Protein AF-A0A1H8WSE6-F1 (afdb_monomer)

Radius of gyration: 19.44 Å; Cα contacts (8 Å, |Δi|>4): 321; chains: 1; bounding box: 45×46×55 Å

Mean predicted aligned error: 6.42 Å

Secondary structure (DSSP, 8-state):
----HHHHHHHHHHHHHHHHHHHHHHHHHTT-HHHHHHHTT-SHHHHHHHHHSS-HHHHHHHHHHHHHHHHHHHHHHHHHTTTSS-HHHHHHHHSSS-HHHHHHHHHHHHHHHHHHHHHHHHHH--TT--HHHHHHHHHHHHHHHHHHH--PPPP-----HHHHHTSTTHHHHHHHHHHHHHHHHHHHHH-S-HHHHHHHHT--HHHHHHHHHHHHHT--HHHHHHHHTTGGGHHHHHHHHHHHHHHHHHHHHHTT--HHHHHHHHHHHHHHHHHIIIIIHHHHHHHHHHHHHHT--

Nearest PDB structures (foldseek):
  5jdm-assembly1_A  TM=2.574E-01  e=3.173E+00  Methanocaldococcus jannaschii DSM 2661
  6oop-assembly1_A  TM=1.509E-01  e=3.613E+00  Escherichia coli

Foldseek 3Di:
DDDPPPLVVVLVVLLVVLLVLCLVQVQLQLQFLQLVLLVLQAQSLLLSLLLQAPALVLLLLLQLVLSLVSLVLLLCCLVQVCVVPVCVVVCVVVVDDPLVVQLVSQLVRSLVVSVVVSVVCVVPVDPDPDLVVSLVVLVVVLVVCLVPQPDDGDHGDNDDSCCQQVDDCNVVLSVVSSVLSVVLNCVVVVDNDSSVSSVSSRRSSSSSSVSSSCCSPVVDSVSSSSSSSNNSVNSNLSSVLSVVLSVVSVVCVVVVVDSVVSVVSSVVSSVVSSCCSSPVVVVVSVVSNVVVVVPDD

Structure (mmCIF, N/CA/C/O backbone):
data_AF-A0A1H8WSE6-F1
#
_entry.id   AF-A0A1H8WSE6-F1
#
loop_
_atom_site.group_PDB
_atom_site.id
_atom_site.type_symbol
_atom_site.label_atom_id
_atom_site.label_alt_id
_atom_site.label_comp_id
_atom_site.label_asym_id
_atom_site.label_entity_id
_atom_site.label_seq_id
_atom_site.pdbx_PDB_ins_code
_atom_site.Cartn_x
_atom_site.Cartn_y
_atom_site.Cartn_z
_atom_site.occupancy
_atom_site.B_iso_or_equiv
_atom_site.auth_seq_id
_atom_site.auth_comp_id
_atom_site.auth_asym_id
_atom_site.auth_atom_id
_atom_site.pdbx_PDB_model_num
ATOM 1 N N . MET A 1 1 ? 21.364 19.535 -23.425 1.00 42.91 1 MET A N 1
ATOM 2 C CA . MET A 1 1 ? 20.143 20.173 -22.881 1.00 42.91 1 MET A CA 1
ATOM 3 C C . MET A 1 1 ? 19.113 20.234 -23.998 1.00 42.91 1 MET A C 1
ATOM 5 O O . MET A 1 1 ? 19.326 20.980 -24.940 1.00 42.91 1 MET A O 1
ATOM 9 N N . GLY A 1 2 ? 18.076 19.394 -23.955 1.00 47.03 2 GLY A N 1
ATOM 10 C CA . GLY A 1 2 ? 17.085 19.306 -25.036 1.00 47.03 2 GLY A CA 1
ATOM 11 C C . GLY A 1 2 ? 16.287 18.000 -25.032 1.00 47.03 2 GLY A C 1
ATOM 12 O O . GLY A 1 2 ? 16.300 17.285 -26.021 1.00 47.03 2 GLY A O 1
ATOM 13 N N . ALA A 1 3 ? 15.632 17.680 -23.914 1.00 47.72 3 ALA A N 1
ATOM 14 C CA . ALA A 1 3 ? 14.662 16.584 -23.785 1.00 47.72 3 ALA A CA 1
ATOM 15 C C . ALA A 1 3 ? 13.572 17.025 -22.789 1.00 47.72 3 ALA A C 1
ATOM 17 O O . ALA A 1 3 ? 13.537 16.593 -21.648 1.00 47.72 3 ALA A O 1
ATOM 18 N N . LEU A 1 4 ? 12.778 18.036 -23.159 1.00 53.06 4 LEU A N 1
ATOM 19 C CA . LEU A 1 4 ? 11.897 18.762 -22.224 1.00 53.06 4 LEU A CA 1
ATOM 20 C C . LEU A 1 4 ? 10.379 18.623 -22.481 1.00 53.06 4 LEU A C 1
ATOM 22 O O . LEU A 1 4 ? 9.646 18.626 -21.496 1.00 53.06 4 LEU A O 1
ATOM 26 N N . PRO A 1 5 ? 9.855 18.449 -23.716 1.00 61.38 5 PRO A N 1
ATOM 27 C CA . PRO A 1 5 ? 8.401 18.351 -23.907 1.00 61.38 5 PRO A CA 1
ATOM 28 C C . PRO A 1 5 ? 7.841 16.950 -23.628 1.00 61.38 5 PRO A C 1
ATOM 30 O O . PRO A 1 5 ? 6.796 16.811 -22.997 1.00 61.38 5 PRO A O 1
ATOM 33 N N . HIS A 1 6 ? 8.534 15.907 -24.097 1.00 61.34 6 HIS A N 1
ATOM 34 C CA . HIS A 1 6 ? 8.026 14.535 -24.055 1.00 61.34 6 HIS A CA 1
ATOM 35 C C . HIS A 1 6 ? 8.062 13.953 -22.634 1.00 61.34 6 HIS A C 1
ATOM 37 O O . HIS A 1 6 ? 7.079 13.376 -22.176 1.00 61.34 6 HIS A O 1
ATOM 43 N N . ASP A 1 7 ? 9.153 14.166 -21.898 1.00 74.94 7 ASP A N 1
ATOM 44 C CA . ASP A 1 7 ? 9.307 13.627 -20.541 1.00 74.94 7 ASP A CA 1
ATOM 45 C C . ASP A 1 7 ? 8.341 14.280 -19.548 1.00 74.94 7 ASP A C 1
ATOM 47 O O . ASP A 1 7 ? 7.754 13.600 -18.707 1.00 74.94 7 ASP A O 1
ATOM 51 N N . LEU A 1 8 ? 8.111 15.589 -19.692 1.00 82.12 8 LEU A N 1
ATOM 52 C CA . LEU A 1 8 ? 7.123 16.309 -18.894 1.00 82.12 8 LEU A CA 1
ATOM 53 C C . LEU A 1 8 ? 5.701 15.831 -19.204 1.00 82.12 8 LEU A C 1
ATOM 55 O O . LEU A 1 8 ? 4.913 15.603 -18.287 1.00 82.12 8 LEU A O 1
ATOM 59 N N . PHE A 1 9 ? 5.373 15.645 -20.485 1.00 84.06 9 PHE A N 1
ATOM 60 C CA . PHE A 1 9 ? 4.078 15.103 -20.888 1.00 84.06 9 PHE A CA 1
ATOM 61 C C . PHE A 1 9 ? 3.832 13.722 -20.264 1.00 84.06 9 PHE A C 1
ATOM 63 O O . PHE A 1 9 ? 2.766 13.481 -19.695 1.00 84.06 9 PHE A O 1
ATOM 70 N N . MET A 1 10 ? 4.832 12.837 -20.287 1.00 83.44 10 MET A N 1
ATOM 71 C CA . MET A 1 10 ? 4.700 11.501 -19.704 1.00 83.44 10 MET A CA 1
ATOM 72 C C . MET A 1 10 ? 4.524 11.520 -18.186 1.00 83.44 10 MET A C 1
ATOM 74 O O . MET A 1 10 ? 3.735 10.729 -17.661 1.00 83.44 10 MET A O 1
ATOM 78 N N . ASP A 1 11 ? 5.206 12.418 -17.480 1.00 87.25 11 ASP A N 1
ATOM 79 C CA . ASP A 1 11 ? 5.010 12.592 -16.040 1.00 87.25 11 ASP A CA 1
ATOM 80 C C . ASP A 1 11 ? 3.593 13.055 -15.719 1.00 87.25 11 ASP A C 1
ATOM 82 O O . ASP A 1 11 ? 2.962 12.514 -14.812 1.00 87.25 11 ASP A O 1
ATOM 86 N N . VAL A 1 12 ? 3.058 14.003 -16.494 1.00 90.19 12 VAL A N 1
ATOM 87 C CA . VAL A 1 12 ? 1.679 14.481 -16.330 1.00 90.19 12 VAL A CA 1
ATOM 88 C C . VAL A 1 12 ? 0.684 13.341 -16.547 1.00 90.19 12 VAL A C 1
ATOM 90 O O . VAL A 1 12 ? -0.225 13.167 -15.737 1.00 90.19 12 VAL A O 1
ATOM 93 N N . VAL A 1 13 ? 0.871 12.510 -17.577 1.00 89.19 13 VAL A N 1
ATOM 94 C CA . VAL A 1 13 ? 0.004 11.343 -17.817 1.00 89.19 13 VAL A CA 1
ATOM 95 C C . VAL A 1 13 ? 0.059 10.361 -16.643 1.00 89.19 13 VAL A C 1
ATOM 97 O O . VAL A 1 13 ? -0.989 9.935 -16.157 1.00 89.19 13 VAL A O 1
ATOM 100 N N . LYS A 1 14 ? 1.254 10.027 -16.138 1.00 89.12 14 LYS A N 1
ATOM 101 C CA . LYS A 1 14 ? 1.425 9.126 -14.980 1.00 89.12 14 LYS A CA 1
ATOM 102 C C . LYS A 1 14 ? 0.808 9.710 -13.707 1.00 89.12 14 LYS A C 1
ATOM 104 O O . LYS A 1 14 ? 0.177 8.977 -12.945 1.00 89.12 14 LYS A O 1
ATOM 109 N N . LEU A 1 15 ? 0.948 11.020 -13.503 1.00 92.12 15 LEU A N 1
ATOM 110 C CA . LEU A 1 15 ? 0.369 11.752 -12.379 1.00 92.12 15 LEU A CA 1
ATOM 111 C C . LEU A 1 15 ? -1.161 11.695 -12.409 1.00 92.12 15 LEU A C 1
ATOM 113 O O . LEU A 1 15 ? -1.785 11.337 -11.407 1.00 92.12 15 LEU A O 1
ATOM 117 N N . LEU A 1 16 ? -1.763 12.001 -13.562 1.00 92.50 16 LEU A N 1
ATOM 118 C CA . LEU A 1 16 ? -3.212 11.948 -13.763 1.00 92.50 16 LEU A CA 1
ATOM 119 C C . LEU A 1 16 ? -3.741 10.526 -13.584 1.00 92.50 16 LEU A C 1
ATOM 121 O O . LEU A 1 16 ? -4.704 10.320 -12.849 1.00 92.50 16 LEU A O 1
ATOM 125 N N . LEU A 1 17 ? -3.076 9.544 -14.193 1.00 91.31 17 LEU A N 1
ATOM 126 C CA . LEU A 1 17 ? -3.454 8.138 -14.114 1.00 91.31 17 LEU A CA 1
ATOM 127 C C . LEU A 1 17 ? -3.405 7.617 -12.669 1.00 91.31 17 LEU A C 1
ATOM 129 O O . LEU A 1 17 ? -4.384 7.050 -12.182 1.00 91.31 17 LEU A O 1
ATOM 133 N N . GLY A 1 18 ? -2.289 7.833 -11.966 1.00 88.81 18 GLY A N 1
ATOM 134 C CA . GLY A 1 18 ? -2.127 7.399 -10.579 1.00 88.81 18 GLY A CA 1
ATOM 135 C C . GLY A 1 18 ? -3.124 8.077 -9.639 1.00 88.81 18 GLY A C 1
ATOM 136 O O . GLY A 1 18 ? -3.715 7.416 -8.784 1.00 88.81 18 GLY A O 1
ATOM 137 N N . THR A 1 19 ? -3.366 9.379 -9.826 1.00 92.50 19 THR A N 1
ATOM 138 C CA . THR A 1 19 ? -4.318 10.147 -9.005 1.00 92.50 19 THR A CA 1
ATOM 139 C C . THR A 1 19 ? -5.757 9.708 -9.258 1.00 92.50 19 THR A C 1
ATOM 141 O O . THR A 1 19 ? -6.507 9.498 -8.306 1.00 92.50 19 THR A O 1
ATOM 144 N N . ALA A 1 20 ? -6.143 9.499 -10.520 1.00 90.94 20 ALA A N 1
ATOM 145 C CA . ALA A 1 20 ? -7.465 8.988 -10.870 1.00 90.94 20 ALA A CA 1
ATOM 146 C C . ALA A 1 20 ? -7.701 7.603 -10.254 1.00 90.94 20 ALA A C 1
ATOM 148 O O . ALA A 1 20 ? -8.736 7.370 -9.628 1.00 90.94 20 ALA A O 1
ATOM 149 N N . ALA A 1 21 ? -6.718 6.705 -10.356 1.00 88.75 21 ALA A N 1
ATOM 150 C CA . ALA A 1 21 ? -6.809 5.377 -9.767 1.00 88.75 21 ALA A CA 1
ATOM 151 C C . ALA A 1 21 ? -6.908 5.435 -8.229 1.00 88.75 21 ALA A C 1
ATOM 153 O O . ALA A 1 21 ? -7.749 4.748 -7.651 1.00 88.75 21 ALA A O 1
ATOM 154 N N . PHE A 1 22 ? -6.143 6.308 -7.562 1.00 90.06 22 PHE A N 1
ATOM 155 C CA . PHE A 1 22 ? -6.251 6.547 -6.117 1.00 90.06 22 PHE A CA 1
ATOM 156 C C . PHE A 1 22 ? -7.650 7.014 -5.696 1.00 90.06 22 PHE A C 1
ATOM 158 O O . PHE A 1 22 ? -8.242 6.448 -4.774 1.00 90.06 22 PHE A O 1
ATOM 165 N N . VAL A 1 23 ? -8.197 8.013 -6.389 1.00 90.50 23 VAL A N 1
ATOM 166 C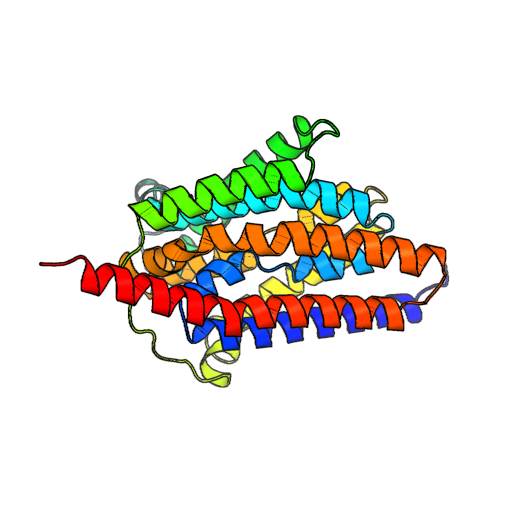 CA . VAL A 1 23 ? -9.517 8.589 -6.092 1.00 90.50 23 VAL A CA 1
ATOM 167 C C . VAL A 1 23 ? -10.632 7.561 -6.310 1.00 90.50 23 VAL A C 1
ATOM 169 O O . VAL A 1 23 ? -11.516 7.408 -5.464 1.00 90.50 23 VAL A O 1
ATOM 172 N N . LEU A 1 24 ? -10.583 6.812 -7.414 1.00 88.31 24 LEU A N 1
ATOM 173 C CA . LEU A 1 24 ? -11.586 5.795 -7.735 1.00 88.31 24 LEU A CA 1
ATOM 174 C C . LEU A 1 24 ? -11.539 4.622 -6.754 1.00 88.31 24 LEU A C 1
ATOM 176 O O . LEU A 1 24 ? -12.555 4.284 -6.147 1.00 88.31 24 LEU A O 1
ATOM 180 N N . ILE A 1 25 ? -10.362 4.025 -6.555 1.00 86.00 25 ILE A N 1
ATOM 181 C CA . ILE A 1 25 ? -10.187 2.872 -5.662 1.00 86.00 25 ILE A CA 1
ATOM 182 C C . ILE A 1 25 ? -10.500 3.263 -4.218 1.00 86.00 25 ILE A C 1
ATOM 184 O O . ILE A 1 25 ? -11.188 2.518 -3.519 1.00 86.00 25 ILE A O 1
ATOM 188 N N . GLY A 1 26 ? -10.060 4.445 -3.781 1.00 84.31 26 GLY A N 1
ATOM 189 C CA . GLY A 1 26 ? -10.393 4.971 -2.462 1.00 84.31 26 GLY A CA 1
ATOM 190 C C . GLY A 1 26 ? -11.903 5.118 -2.275 1.00 84.31 26 GLY A C 1
ATOM 191 O O . GLY A 1 26 ? -12.430 4.677 -1.254 1.00 84.31 26 GLY A O 1
ATOM 192 N N . TRP A 1 27 ? -12.616 5.652 -3.271 1.00 86.25 27 TRP A N 1
ATOM 193 C CA . TRP A 1 27 ? -14.072 5.795 -3.211 1.00 86.25 27 TRP A CA 1
ATOM 194 C C . TRP A 1 27 ? -14.808 4.465 -3.127 1.00 86.25 27 TRP A C 1
ATOM 196 O O . TRP A 1 27 ? -15.667 4.288 -2.260 1.00 86.25 27 TRP A O 1
ATOM 206 N N . PHE A 1 28 ? -14.450 3.504 -3.979 1.00 81.81 28 PHE A N 1
ATOM 207 C CA . PHE A 1 28 ? -15.028 2.165 -3.896 1.00 81.81 28 PHE A CA 1
ATOM 208 C C . PHE A 1 28 ? -14.713 1.504 -2.549 1.00 81.81 28 PHE A C 1
ATOM 210 O O . PHE A 1 28 ? -15.575 0.847 -1.965 1.00 81.81 28 PHE A O 1
ATOM 217 N N . GLY A 1 29 ? -13.505 1.720 -2.025 1.00 80.69 29 GLY A N 1
ATOM 218 C CA . GLY A 1 29 ? -13.051 1.189 -0.746 1.00 80.69 29 GLY A CA 1
ATOM 219 C C . GLY A 1 29 ? -13.740 1.773 0.478 1.00 80.69 29 GLY A C 1
ATOM 220 O O . GLY A 1 29 ? -13.906 1.077 1.475 1.00 80.69 29 GLY A O 1
ATOM 221 N N . ALA A 1 30 ? -14.190 3.025 0.417 1.00 79.50 30 ALA A N 1
ATOM 222 C CA . ALA A 1 30 ? -14.855 3.685 1.539 1.00 79.50 30 ALA A CA 1
ATOM 223 C C . ALA A 1 30 ? -16.221 3.073 1.896 1.00 79.50 30 ALA A C 1
ATOM 225 O O . ALA A 1 30 ? -16.747 3.339 2.975 1.00 79.50 30 ALA A O 1
ATOM 226 N N . ARG A 1 31 ? -16.787 2.243 1.013 1.00 80.69 31 ARG A N 1
ATOM 227 C CA . ARG A 1 31 ? -18.072 1.563 1.223 1.00 80.69 31 ARG A CA 1
ATOM 228 C C . ARG A 1 31 ? -17.976 0.354 2.155 1.00 80.69 31 ARG A C 1
ATOM 230 O O . ARG A 1 31 ? -18.987 -0.047 2.721 1.00 80.69 31 ARG A O 1
ATOM 237 N N . ASP A 1 32 ? -16.783 -0.217 2.327 1.00 82.69 32 ASP A N 1
ATOM 238 C CA . ASP A 1 32 ? -16.546 -1.364 3.206 1.00 82.69 32 ASP A CA 1
ATOM 239 C C . ASP A 1 32 ? -15.172 -1.238 3.883 1.00 82.69 32 ASP A C 1
ATOM 241 O O . ASP A 1 32 ? -14.123 -1.249 3.239 1.00 82.69 32 ASP A O 1
ATOM 245 N N . ARG A 1 33 ? -15.159 -1.162 5.218 1.00 83.50 33 ARG A N 1
ATOM 246 C CA . ARG A 1 33 ? -13.919 -1.015 5.998 1.00 83.50 33 ARG A CA 1
ATOM 247 C C . ARG A 1 33 ? -12.966 -2.194 5.809 1.00 83.50 33 ARG A C 1
ATOM 249 O O . ARG A 1 33 ? -11.756 -2.003 5.826 1.00 83.50 33 ARG A O 1
ATOM 256 N N . ARG A 1 34 ? -13.471 -3.400 5.557 1.00 85.94 34 ARG A N 1
ATOM 257 C CA . ARG A 1 34 ? -12.622 -4.565 5.270 1.00 85.94 34 ARG A CA 1
ATOM 258 C C . ARG A 1 34 ? -11.962 -4.454 3.907 1.00 85.94 34 ARG A C 1
ATOM 260 O O . ARG A 1 34 ? -10.834 -4.908 3.739 1.00 85.94 34 ARG A O 1
ATOM 267 N N . ILE A 1 35 ? -12.608 -3.803 2.949 1.00 88.50 35 ILE A N 1
ATOM 268 C CA . ILE A 1 35 ? -11.946 -3.441 1.700 1.00 88.50 35 ILE A CA 1
ATOM 269 C C . ILE A 1 35 ? -10.865 -2.392 1.978 1.00 88.50 35 ILE A C 1
ATOM 271 O O . ILE A 1 35 ? -9.718 -2.575 1.573 1.00 88.50 35 ILE A O 1
ATOM 275 N N . GLY A 1 36 ? -11.194 -1.356 2.756 1.00 85.50 36 GLY A N 1
ATOM 276 C CA . GLY A 1 36 ? -10.241 -0.332 3.190 1.00 85.50 36 GLY A CA 1
ATOM 277 C C . GLY A 1 36 ? -8.954 -0.904 3.799 1.00 85.50 36 GLY A C 1
ATOM 278 O O . GLY A 1 36 ? -7.872 -0.424 3.474 1.00 85.50 36 GLY A O 1
ATOM 279 N N . GLY A 1 37 ? -9.051 -1.967 4.606 1.00 87.62 37 GLY A N 1
ATOM 280 C CA . GLY A 1 37 ? -7.895 -2.642 5.204 1.00 87.62 37 GLY A CA 1
ATOM 281 C C . GLY A 1 37 ? -6.909 -3.183 4.167 1.00 87.62 37 GLY A C 1
ATOM 282 O O . GLY A 1 37 ? -5.712 -2.928 4.263 1.00 87.62 37 GLY A O 1
ATOM 283 N N . VAL A 1 38 ? -7.406 -3.860 3.128 1.00 91.25 38 VAL A N 1
ATOM 284 C CA . VAL A 1 38 ? -6.574 -4.358 2.016 1.00 91.25 38 VAL A CA 1
ATOM 285 C C . VAL A 1 38 ? -5.991 -3.197 1.211 1.00 91.25 38 VAL A C 1
ATOM 287 O O . VAL A 1 38 ? -4.812 -3.213 0.848 1.00 91.25 38 VAL A O 1
ATOM 290 N N . LEU A 1 39 ? -6.799 -2.156 0.986 1.00 90.12 39 LEU A N 1
ATOM 291 C CA . LEU A 1 39 ? -6.417 -1.006 0.170 1.00 90.12 39 LEU A CA 1
ATOM 292 C C . LEU A 1 39 ? -5.277 -0.167 0.753 1.00 90.12 39 LEU A C 1
ATOM 294 O O . LEU A 1 39 ? -4.578 0.499 -0.007 1.00 90.12 39 LEU A O 1
ATOM 298 N N . LEU A 1 40 ? -5.029 -0.239 2.064 1.00 87.06 40 LEU A N 1
ATOM 299 C CA . LEU A 1 40 ? -3.892 0.434 2.706 1.00 87.06 40 LEU A CA 1
ATOM 300 C C . LEU A 1 40 ? -2.529 0.012 2.139 1.00 87.06 40 LEU A C 1
ATOM 302 O O . LEU A 1 40 ? -1.565 0.763 2.251 1.00 87.06 40 LEU A O 1
ATOM 306 N N . THR A 1 41 ? -2.447 -1.169 1.529 1.00 86.44 41 THR A N 1
ATOM 307 C CA . THR A 1 41 ? -1.222 -1.671 0.886 1.00 86.44 41 THR A CA 1
ATOM 308 C C . THR A 1 41 ? -1.361 -1.812 -0.629 1.00 86.44 41 THR A C 1
ATOM 310 O O . THR A 1 41 ? -0.485 -2.388 -1.258 1.00 86.44 41 THR A O 1
ATOM 313 N N . PHE A 1 42 ? -2.444 -1.317 -1.236 1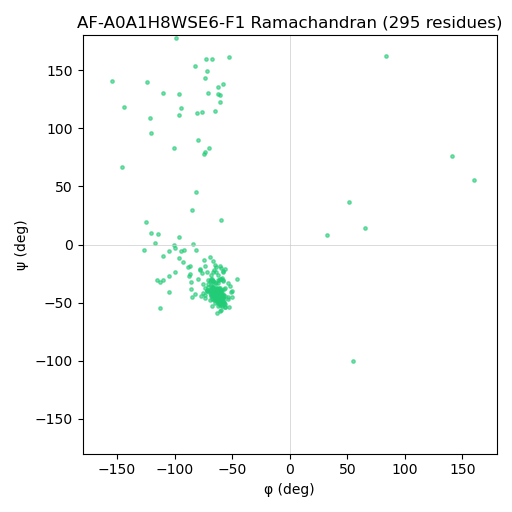.00 87.31 42 PHE A N 1
ATOM 314 C CA . PHE A 1 42 ? -2.718 -1.548 -2.655 1.00 87.31 42 PHE A CA 1
ATOM 315 C C . PHE A 1 42 ? -1.573 -1.035 -3.556 1.00 87.31 42 PHE A C 1
ATOM 317 O O . PHE A 1 42 ? -1.087 0.080 -3.342 1.00 87.31 42 PHE A O 1
ATOM 324 N N . PRO A 1 43 ? -1.166 -1.787 -4.601 1.00 87.25 43 PRO A N 1
ATOM 325 C CA . PRO A 1 43 ? 0.065 -1.523 -5.350 1.00 87.25 43 PRO A CA 1
ATOM 326 C C . PRO A 1 43 ? -0.073 -0.426 -6.425 1.00 87.25 43 PRO A C 1
ATOM 328 O O . PRO A 1 43 ? 0.382 -0.577 -7.561 1.00 87.25 43 PRO A O 1
ATOM 331 N N . LEU A 1 44 ? -0.705 0.703 -6.085 1.00 88.69 44 LEU A N 1
ATOM 332 C CA . LEU A 1 44 ? -0.832 1.858 -6.983 1.00 88.69 44 LEU A CA 1
ATOM 333 C C . LEU A 1 44 ? 0.544 2.445 -7.303 1.00 88.69 44 LEU A C 1
ATOM 335 O O . LEU A 1 44 ? 0.969 2.481 -8.453 1.00 88.69 44 LEU A O 1
ATOM 339 N N . LEU A 1 45 ? 1.275 2.864 -6.273 1.00 90.56 45 LEU A N 1
ATOM 340 C CA . LEU A 1 45 ? 2.575 3.502 -6.458 1.00 90.56 45 LEU A CA 1
ATOM 341 C C . LEU A 1 45 ? 3.625 2.527 -7.008 1.00 90.56 45 LEU A C 1
ATOM 343 O O . LEU A 1 45 ? 4.490 2.952 -7.768 1.00 90.56 45 LEU A O 1
ATOM 347 N N . ASN A 1 46 ? 3.520 1.226 -6.707 1.00 92.50 46 ASN A N 1
ATOM 348 C CA . ASN A 1 46 ? 4.441 0.230 -7.260 1.00 92.50 46 ASN A CA 1
ATOM 349 C C . ASN A 1 46 ? 4.273 0.066 -8.777 1.00 92.50 46 ASN A C 1
ATOM 351 O O . ASN A 1 46 ? 5.268 -0.011 -9.493 1.00 92.50 46 ASN A O 1
ATOM 355 N N . GLY A 1 47 ? 3.032 0.087 -9.280 1.00 90.56 47 GLY A N 1
ATOM 356 C CA . GLY A 1 47 ? 2.771 0.072 -10.721 1.00 90.56 47 GLY A CA 1
ATOM 357 C C . GLY A 1 47 ? 3.382 1.282 -11.434 1.00 90.56 47 GLY A C 1
ATOM 358 O O . GLY A 1 47 ? 4.044 1.118 -12.457 1.00 90.56 47 GLY A O 1
ATOM 359 N N . ILE A 1 48 ? 3.245 2.489 -10.863 1.00 92.50 48 ILE A N 1
ATOM 360 C CA . ILE A 1 48 ? 3.901 3.684 -11.423 1.00 92.50 48 ILE A CA 1
ATOM 361 C C . ILE A 1 48 ? 5.428 3.580 -11.342 1.00 92.50 48 ILE A C 1
ATOM 363 O O . ILE A 1 48 ? 6.097 3.913 -12.315 1.00 92.50 48 ILE A O 1
ATOM 367 N N . ALA A 1 49 ? 5.981 3.091 -10.232 1.00 91.88 49 ALA A N 1
ATOM 368 C CA . ALA A 1 49 ? 7.423 2.903 -10.088 1.00 91.88 49 ALA A CA 1
ATOM 369 C C . ALA A 1 49 ? 7.993 1.944 -11.140 1.00 91.88 49 ALA A C 1
ATOM 371 O O . ALA A 1 49 ? 9.040 2.219 -11.717 1.00 91.88 49 ALA A O 1
ATOM 372 N N . MET A 1 50 ? 7.290 0.857 -11.460 1.00 92.75 50 MET A N 1
ATOM 373 C CA . MET A 1 50 ? 7.711 -0.053 -12.530 1.00 92.75 50 MET A CA 1
ATOM 374 C C . MET A 1 50 ? 7.644 0.598 -13.919 1.00 92.75 50 MET A C 1
ATOM 376 O O . MET A 1 50 ? 8.490 0.296 -14.754 1.00 92.75 50 MET A O 1
ATOM 380 N N . LEU A 1 51 ? 6.713 1.533 -14.158 1.00 90.56 51 LEU A N 1
ATOM 381 C CA . LEU A 1 51 ? 6.638 2.326 -15.401 1.00 90.56 51 LEU A CA 1
ATOM 382 C C . LEU A 1 51 ? 7.714 3.409 -15.521 1.00 90.56 51 LEU A C 1
ATOM 384 O O . LEU A 1 51 ? 7.892 3.981 -16.597 1.00 90.56 51 LEU A O 1
ATOM 388 N N . THR A 1 52 ? 8.348 3.806 -14.421 1.00 87.50 52 THR A N 1
ATOM 389 C CA . THR A 1 52 ? 9.310 4.921 -14.406 1.00 87.50 52 THR A CA 1
ATOM 390 C C . THR A 1 52 ? 10.738 4.457 -14.198 1.00 87.50 52 THR A C 1
ATOM 392 O O . THR A 1 52 ? 11.653 5.102 -14.695 1.00 87.50 52 THR A O 1
ATOM 395 N N . GLY A 1 53 ? 10.939 3.358 -13.478 1.00 83.25 53 GLY A N 1
ATOM 396 C CA . GLY A 1 53 ? 12.257 2.838 -13.167 1.00 83.25 53 GLY A CA 1
ATOM 397 C C . GLY A 1 53 ? 12.853 2.006 -14.287 1.00 83.25 53 GLY A C 1
ATOM 398 O O . GLY A 1 53 ? 12.131 1.395 -15.069 1.00 83.25 53 GLY A O 1
ATOM 399 N N . VAL A 1 54 ? 14.181 1.952 -14.327 1.00 83.81 54 VAL A N 1
ATOM 400 C CA . VAL A 1 54 ? 14.949 1.254 -15.369 1.00 83.81 54 VAL A CA 1
ATOM 401 C C . VAL A 1 54 ? 14.918 -0.268 -15.176 1.00 83.81 54 VAL A C 1
ATOM 403 O O . VAL A 1 54 ? 14.828 -1.002 -16.157 1.00 83.81 54 VAL A O 1
ATOM 406 N N . ASP A 1 55 ? 14.890 -0.739 -13.924 1.00 89.44 55 ASP A N 1
ATOM 407 C CA . ASP A 1 55 ? 14.879 -2.161 -13.560 1.00 89.44 55 ASP A CA 1
ATOM 408 C C . ASP A 1 55 ? 13.622 -2.532 -12.738 1.00 89.44 55 ASP A C 1
ATOM 410 O O . ASP A 1 55 ? 13.591 -2.353 -11.514 1.00 89.44 55 ASP A O 1
ATOM 414 N N . PRO A 1 56 ? 12.562 -3.054 -13.388 1.00 91.44 56 PRO A N 1
ATOM 415 C CA . PRO A 1 56 ? 11.336 -3.473 -12.710 1.00 91.44 56 PRO A CA 1
ATOM 416 C C . PRO A 1 56 ? 11.544 -4.606 -11.700 1.00 91.44 56 PRO A C 1
ATOM 418 O O . PRO A 1 56 ? 10.811 -4.677 -10.711 1.00 91.44 56 PRO A O 1
ATOM 421 N N . LEU A 1 57 ? 12.516 -5.498 -11.930 1.00 91.44 57 LEU A N 1
ATOM 422 C CA . LEU A 1 57 ? 12.779 -6.626 -11.037 1.00 91.44 57 LEU A CA 1
ATOM 423 C C . LEU A 1 57 ? 13.445 -6.152 -9.749 1.00 91.44 57 LEU A C 1
ATOM 425 O O . LEU A 1 57 ? 12.993 -6.535 -8.669 1.00 91.44 57 LEU A O 1
ATOM 429 N N . ALA A 1 58 ? 14.459 -5.288 -9.842 1.00 90.06 58 ALA A N 1
ATOM 430 C CA . ALA A 1 58 ? 15.089 -4.691 -8.662 1.00 90.06 58 ALA A CA 1
ATOM 431 C C . ALA A 1 58 ? 14.056 -3.965 -7.787 1.00 90.06 58 ALA A C 1
ATOM 433 O O . ALA A 1 58 ? 13.988 -4.195 -6.578 1.00 90.06 58 ALA A O 1
ATOM 434 N N . ILE A 1 59 ? 13.167 -3.185 -8.412 1.00 91.12 59 ILE A N 1
ATOM 435 C CA . ILE A 1 59 ? 12.052 -2.516 -7.726 1.00 91.12 59 ILE A CA 1
ATOM 436 C C . ILE A 1 59 ? 11.167 -3.537 -7.006 1.00 91.12 59 ILE A C 1
ATOM 438 O O . ILE A 1 59 ? 10.901 -3.382 -5.815 1.00 91.12 59 ILE A O 1
ATOM 442 N N . ALA A 1 60 ? 10.736 -4.603 -7.688 1.00 92.12 60 ALA A N 1
ATOM 443 C CA . ALA A 1 60 ? 9.883 -5.631 -7.092 1.00 92.12 60 ALA A CA 1
ATOM 444 C C . ALA A 1 60 ? 10.540 -6.311 -5.880 1.00 92.12 60 ALA A C 1
ATOM 446 O O . ALA A 1 60 ? 9.891 -6.496 -4.848 1.00 92.12 60 ALA A O 1
ATOM 447 N N . HIS A 1 61 ? 11.834 -6.631 -5.975 1.00 90.00 61 HIS A N 1
ATOM 448 C CA . HIS A 1 61 ? 12.590 -7.259 -4.891 1.00 90.00 61 HIS A CA 1
ATOM 449 C C . HIS A 1 61 ? 12.670 -6.392 -3.634 1.00 90.00 61 HIS A C 1
ATOM 451 O O . HIS A 1 61 ? 12.635 -6.937 -2.532 1.00 90.00 61 HIS A O 1
ATOM 457 N N . ILE A 1 62 ? 12.716 -5.066 -3.780 1.00 90.56 62 ILE A N 1
ATOM 458 C CA . ILE A 1 62 ? 12.620 -4.133 -2.650 1.00 90.56 62 ILE A CA 1
ATOM 459 C C . ILE A 1 62 ? 11.190 -4.067 -2.106 1.00 90.56 62 ILE A C 1
ATOM 461 O O . ILE A 1 62 ? 10.988 -4.014 -0.893 1.00 90.56 62 ILE A O 1
ATOM 465 N N . VAL A 1 63 ? 10.178 -4.122 -2.976 1.00 92.00 63 VAL A N 1
ATOM 466 C CA . VAL A 1 63 ? 8.768 -4.017 -2.572 1.00 92.00 63 VAL A CA 1
ATOM 467 C C . VAL A 1 63 ? 8.329 -5.176 -1.673 1.00 92.00 63 VAL A C 1
ATOM 469 O O . VAL A 1 63 ? 7.616 -4.943 -0.696 1.00 92.00 63 VAL A O 1
ATOM 472 N N . PHE A 1 64 ? 8.739 -6.416 -1.962 1.00 91.50 64 PHE A N 1
ATOM 473 C CA . PHE A 1 64 ? 8.241 -7.604 -1.253 1.00 91.50 64 PHE A CA 1
ATOM 474 C C 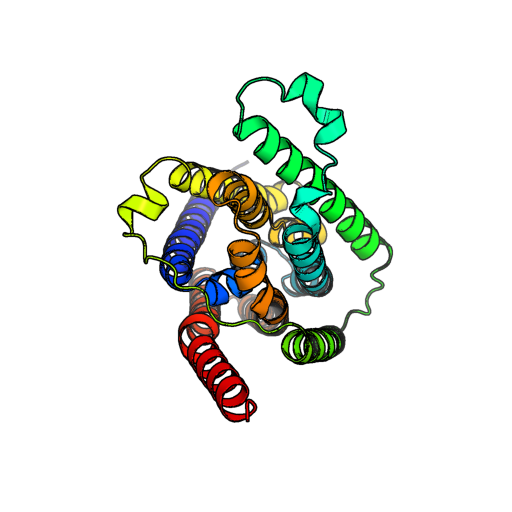. PHE A 1 64 ? 8.434 -7.580 0.277 1.00 91.50 64 PHE A C 1
ATOM 476 O O . PHE A 1 64 ? 7.446 -7.762 0.994 1.00 91.50 64 PHE A O 1
ATOM 483 N N . PRO A 1 65 ? 9.645 -7.367 0.830 1.00 91.56 65 PRO A N 1
ATOM 484 C CA . PRO A 1 65 ? 9.822 -7.306 2.282 1.00 91.56 65 PRO A CA 1
ATOM 485 C C . PRO A 1 65 ? 9.149 -6.068 2.890 1.00 91.56 65 PRO A C 1
ATOM 487 O O . PRO A 1 65 ? 8.588 -6.143 3.987 1.00 91.56 65 PRO A O 1
ATOM 490 N N . ILE A 1 66 ? 9.155 -4.934 2.181 1.00 92.94 66 ILE A N 1
ATOM 491 C CA . ILE A 1 66 ? 8.600 -3.683 2.703 1.00 92.94 66 ILE A CA 1
ATOM 492 C C . ILE A 1 66 ? 7.074 -3.735 2.773 1.00 92.94 66 ILE A C 1
ATOM 494 O O . ILE A 1 66 ? 6.496 -3.205 3.716 1.00 92.94 66 ILE A O 1
ATOM 498 N N . VAL A 1 67 ? 6.385 -4.416 1.854 1.00 91.88 67 VAL A N 1
ATOM 499 C CA . VAL A 1 67 ? 4.923 -4.543 1.956 1.00 91.88 67 VAL A CA 1
ATOM 500 C C . VAL A 1 67 ? 4.499 -5.420 3.142 1.00 91.88 67 VAL A C 1
ATOM 502 O O . VAL A 1 67 ? 3.508 -5.117 3.812 1.00 91.88 67 VAL A O 1
ATOM 505 N N . VAL A 1 68 ? 5.272 -6.460 3.471 1.00 92.12 68 VAL A N 1
ATOM 506 C CA . VAL A 1 68 ? 5.058 -7.247 4.697 1.00 92.12 68 VAL A CA 1
ATOM 507 C C . VAL A 1 68 ? 5.245 -6.347 5.921 1.00 92.12 68 VAL A C 1
ATOM 509 O O . VAL A 1 68 ? 4.373 -6.297 6.793 1.00 92.12 68 VAL A O 1
ATOM 512 N N . TRP A 1 69 ? 6.315 -5.549 5.940 1.00 93.94 69 TRP A N 1
ATOM 513 C CA . TRP A 1 69 ? 6.559 -4.546 6.978 1.00 93.94 69 TRP A CA 1
ATOM 514 C C . TRP A 1 69 ? 5.432 -3.512 7.099 1.00 93.94 69 TRP A C 1
ATOM 516 O O . TRP A 1 69 ? 4.972 -3.250 8.211 1.00 93.94 69 TRP A O 1
ATOM 526 N N . ASN A 1 70 ? 4.911 -2.994 5.981 1.00 93.88 70 ASN A N 1
ATOM 527 C CA . ASN A 1 70 ? 3.772 -2.069 5.951 1.00 93.88 70 ASN A CA 1
ATOM 528 C C . ASN A 1 70 ? 2.580 -2.644 6.710 1.00 93.88 70 ASN A C 1
ATOM 530 O O . ASN A 1 70 ? 1.972 -1.948 7.519 1.00 93.88 70 ASN A O 1
ATOM 534 N N . SER A 1 71 ? 2.266 -3.921 6.487 1.00 92.00 71 SER A N 1
ATOM 535 C CA . SER A 1 71 ? 1.141 -4.578 7.153 1.00 92.00 71 SER A CA 1
ATOM 536 C C . SER A 1 71 ? 1.334 -4.678 8.673 1.00 92.00 71 SER A C 1
ATOM 538 O O . SER A 1 71 ? 0.397 -4.416 9.431 1.00 92.00 71 SER A O 1
ATOM 540 N N . GLY A 1 72 ? 2.564 -4.940 9.128 1.00 92.94 72 GLY A N 1
ATOM 541 C CA . GLY A 1 72 ? 2.929 -4.927 10.546 1.00 92.94 72 GLY A CA 1
ATOM 542 C C . GLY A 1 72 ? 2.833 -3.533 11.167 1.00 92.94 72 GLY A C 1
ATOM 543 O O . GLY A 1 72 ? 2.241 -3.377 12.236 1.00 92.94 72 GLY A O 1
ATOM 544 N N . VAL A 1 73 ? 3.339 -2.505 10.478 1.00 93.75 73 VAL A N 1
ATOM 545 C CA . VAL A 1 73 ? 3.216 -1.105 10.914 1.00 93.75 73 VAL A CA 1
ATOM 546 C C . VAL A 1 73 ? 1.747 -0.703 10.994 1.00 93.75 73 VAL A C 1
ATOM 548 O O . VAL A 1 73 ? 1.324 -0.160 12.010 1.00 93.75 73 VAL A O 1
ATOM 551 N N . PHE A 1 74 ? 0.929 -1.026 9.992 1.00 93.56 74 PHE A N 1
ATOM 552 C CA . PHE A 1 74 ? -0.499 -0.724 10.033 1.00 93.56 74 PHE A CA 1
ATOM 553 C C . PHE A 1 74 ? -1.204 -1.410 11.203 1.00 93.56 74 PHE A C 1
ATOM 555 O O . PHE A 1 74 ? -1.918 -0.733 11.943 1.00 93.56 74 PHE A O 1
ATOM 562 N N . LEU A 1 75 ? -0.956 -2.700 11.446 1.00 92.31 75 LEU A N 1
ATOM 563 C CA . LEU A 1 75 ? -1.491 -3.380 12.629 1.00 92.31 75 LEU A CA 1
ATOM 564 C C . LEU A 1 75 ? -1.050 -2.702 13.926 1.00 92.31 75 LEU A C 1
ATOM 566 O O . LEU A 1 75 ? -1.885 -2.449 14.795 1.00 92.31 75 LEU A O 1
ATOM 570 N N . LEU A 1 76 ? 0.232 -2.355 14.051 1.00 91.62 76 LEU A N 1
ATOM 571 C CA . LEU A 1 76 ? 0.744 -1.637 15.215 1.00 91.62 76 LEU A CA 1
ATOM 572 C C . LEU A 1 76 ? -0.012 -0.319 15.416 1.00 91.62 76 LEU A C 1
ATOM 574 O O . LEU A 1 76 ? -0.490 -0.058 16.519 1.00 91.62 76 LEU A O 1
ATOM 578 N N . THR A 1 77 ? -0.183 0.477 14.358 1.00 90.19 77 THR A N 1
ATOM 579 C CA . THR A 1 77 ? -0.921 1.746 14.439 1.00 90.19 77 THR A CA 1
ATOM 580 C C . THR A 1 77 ? -2.385 1.530 14.817 1.00 90.19 77 THR A C 1
ATOM 582 O O . THR A 1 77 ? -2.874 2.210 15.707 1.00 90.19 77 THR A O 1
ATOM 585 N N . MET A 1 78 ? -3.078 0.537 14.253 1.00 89.94 78 MET A N 1
ATOM 586 C CA . MET A 1 78 ? -4.487 0.260 14.568 1.00 89.94 78 MET A CA 1
ATOM 587 C C . MET A 1 78 ? -4.691 -0.237 16.005 1.00 89.94 78 MET A C 1
ATOM 589 O O . MET A 1 78 ? -5.656 0.156 16.655 1.00 89.94 78 MET A O 1
ATOM 593 N N . TYR A 1 79 ? -3.793 -1.081 16.525 1.00 88.75 79 TYR A N 1
ATOM 594 C CA . TYR A 1 79 ? -3.918 -1.651 17.873 1.00 88.75 79 TYR A CA 1
ATOM 595 C C . TYR A 1 79 ? -3.333 -0.770 18.979 1.00 88.75 79 TYR A C 1
ATOM 597 O O . TYR A 1 79 ? -3.737 -0.904 20.136 1.00 88.75 79 TYR A O 1
ATOM 605 N N . ARG A 1 80 ? -2.360 0.091 18.659 1.00 88.25 80 ARG A N 1
ATOM 606 C CA . ARG A 1 80 ? -1.585 0.870 19.639 1.00 88.25 80 ARG A CA 1
ATOM 607 C C . ARG A 1 80 ? -1.616 2.384 19.389 1.00 88.25 80 ARG A C 1
ATOM 609 O O . ARG A 1 80 ? -0.779 3.083 19.953 1.00 88.25 80 ARG A O 1
ATOM 616 N N . TYR A 1 81 ? -2.583 2.916 18.631 1.00 84.69 81 TYR A N 1
ATOM 617 C CA . TYR A 1 81 ? -2.703 4.368 18.369 1.00 84.69 81 TYR A CA 1
ATOM 618 C C . TYR A 1 81 ? -2.832 5.238 19.636 1.00 84.69 81 TYR A C 1
ATOM 620 O O . TYR A 1 81 ? -2.536 6.434 19.598 1.00 84.69 81 TYR A O 1
ATOM 628 N N . GLU A 1 82 ? -3.306 4.662 20.745 1.00 81.06 82 GLU A N 1
ATOM 629 C CA . GLU A 1 82 ? -3.433 5.336 22.048 1.00 81.06 82 GLU A CA 1
ATOM 630 C C . GLU A 1 82 ? -2.084 5.477 22.766 1.00 81.06 82 GLU A C 1
ATOM 632 O O . GLU A 1 82 ? -1.909 6.363 23.598 1.00 81.06 82 GLU A O 1
ATOM 637 N N . VAL A 1 83 ? -1.125 4.607 22.437 1.00 81.88 83 VAL A N 1
ATOM 638 C CA . VAL A 1 83 ? 0.192 4.531 23.085 1.00 81.88 83 VAL A CA 1
ATOM 639 C C . VAL A 1 83 ? 1.289 5.129 22.198 1.00 81.88 83 VAL A C 1
ATOM 641 O O . VAL A 1 83 ? 2.300 5.601 22.712 1.00 81.88 83 VAL A O 1
ATOM 644 N N . LEU A 1 84 ? 1.103 5.121 20.873 1.00 80.81 84 LEU A N 1
ATOM 645 C CA . LEU A 1 84 ? 2.093 5.548 19.883 1.00 80.81 84 LEU A CA 1
ATOM 646 C C . LEU A 1 84 ? 1.550 6.690 19.004 1.00 80.81 84 LEU A C 1
ATOM 648 O O . LEU A 1 84 ? 0.720 6.431 18.126 1.00 80.81 84 LEU A O 1
ATOM 652 N N . PRO A 1 85 ? 2.049 7.932 19.154 1.00 76.69 85 PRO A N 1
ATOM 653 C CA . PRO A 1 85 ? 3.008 8.400 20.158 1.00 76.69 85 PRO A CA 1
ATOM 654 C C . PRO A 1 85 ? 2.381 8.507 21.557 1.00 76.69 85 PRO A C 1
ATOM 656 O O . PRO A 1 85 ? 1.160 8.626 21.665 1.00 76.69 85 PRO A O 1
ATOM 659 N N . PRO A 1 86 ? 3.186 8.518 22.634 1.00 73.06 86 PRO A N 1
ATOM 660 C CA . PRO A 1 86 ? 2.684 8.698 23.991 1.00 73.06 86 PRO A CA 1
ATOM 661 C C . PRO A 1 86 ? 2.267 10.162 24.197 1.00 73.06 86 PRO A C 1
ATOM 663 O O . PRO A 1 86 ? 2.990 10.965 24.789 1.00 73.06 86 PRO A O 1
ATOM 666 N N . LEU A 1 87 ? 1.076 10.504 23.693 1.00 73.06 87 LEU A N 1
ATOM 667 C CA . LEU A 1 87 ? 0.532 11.866 23.627 1.00 73.06 87 LEU A CA 1
ATOM 668 C C . LEU A 1 87 ? 0.480 12.562 24.993 1.00 73.06 87 LEU A C 1
ATOM 670 O O . LEU A 1 87 ? 0.517 13.784 25.040 1.00 73.06 87 LEU A O 1
ATOM 674 N N . ARG A 1 88 ? 0.492 11.810 26.103 1.00 67.75 88 ARG A N 1
ATOM 675 C CA . ARG A 1 88 ? 0.621 12.344 27.471 1.00 67.75 88 ARG A CA 1
ATOM 676 C C . ARG A 1 88 ? 1.846 13.248 27.670 1.00 67.75 88 ARG A C 1
ATOM 678 O O . ARG A 1 88 ? 1.769 14.200 28.432 1.00 67.75 88 ARG A O 1
ATOM 685 N N . TYR A 1 89 ? 2.952 12.983 26.972 1.00 63.84 89 TYR A N 1
ATOM 686 C CA . TYR A 1 89 ? 4.162 13.817 27.027 1.00 63.84 89 TYR A CA 1
ATOM 687 C C . TYR A 1 89 ? 4.127 14.978 26.031 1.00 63.84 89 TYR A C 1
ATOM 689 O O . TYR A 1 89 ? 4.861 15.947 26.180 1.00 63.84 89 TYR A O 1
ATOM 697 N N . LEU A 1 90 ? 3.258 14.884 25.024 1.00 62.53 90 LEU A N 1
ATOM 698 C CA . LEU A 1 90 ? 2.996 15.941 24.049 1.00 62.53 90 LEU A CA 1
ATOM 699 C C . LEU A 1 90 ? 1.829 16.836 24.483 1.00 62.53 90 LEU A C 1
ATOM 701 O O . LEU A 1 90 ? 1.570 17.846 23.835 1.00 62.53 90 LEU A O 1
ATOM 705 N N . ALA A 1 91 ? 1.165 16.499 25.596 1.00 58.69 91 ALA A N 1
ATOM 706 C CA . ALA A 1 91 ? 0.071 17.258 26.180 1.00 58.69 91 ALA A CA 1
ATOM 707 C C . ALA A 1 91 ? 0.419 18.746 26.344 1.00 58.69 91 ALA A C 1
ATOM 709 O O . ALA A 1 91 ? -0.364 19.543 25.863 1.00 58.69 91 ALA A O 1
ATOM 710 N N . PRO A 1 92 ? 1.597 19.181 26.836 1.00 57.91 92 PRO A N 1
ATOM 711 C CA . PRO A 1 92 ? 1.910 20.614 26.934 1.00 57.91 92 PRO A CA 1
ATOM 712 C C . PRO A 1 92 ? 1.890 21.366 25.590 1.00 57.91 92 PRO A C 1
ATOM 714 O O . PRO A 1 92 ? 1.567 22.547 25.560 1.00 57.91 92 PRO A O 1
ATOM 717 N N . ILE A 1 93 ? 2.195 20.680 24.482 1.00 57.34 93 ILE A N 1
ATOM 718 C CA . ILE A 1 93 ? 2.191 21.221 23.108 1.00 57.34 93 ILE A CA 1
ATOM 719 C C . ILE A 1 93 ? 0.792 21.092 22.473 1.00 57.34 93 ILE A C 1
ATOM 721 O O . ILE A 1 93 ? 0.415 21.867 21.601 1.00 57.34 93 ILE A O 1
ATOM 725 N N . CYS A 1 94 ? 0.012 20.101 22.914 1.00 55.78 94 CYS A N 1
ATOM 726 C CA . CYS A 1 94 ? -1.327 19.771 22.417 1.00 55.78 94 CYS A CA 1
ATOM 727 C C . CYS A 1 94 ? -2.467 20.291 23.320 1.00 55.78 94 CYS A C 1
ATOM 729 O O . CYS A 1 94 ? -3.639 20.067 23.007 1.00 55.78 94 CYS A O 1
ATOM 731 N N . ASN A 1 95 ? -2.141 20.960 24.433 1.00 44.75 95 ASN A N 1
ATOM 732 C CA . ASN A 1 95 ? -3.062 21.469 25.450 1.00 44.75 95 ASN A CA 1
ATOM 733 C C . ASN A 1 95 ? -3.771 22.712 24.909 1.00 44.75 95 ASN A C 1
ATOM 735 O O . ASN A 1 95 ? -3.414 23.846 25.208 1.00 44.75 95 ASN A O 1
ATOM 739 N N . GLY A 1 96 ? -4.763 22.463 24.058 1.00 48.31 96 GLY A N 1
ATOM 740 C CA . GLY A 1 96 ? -5.571 23.486 23.409 1.00 48.31 96 GLY A CA 1
ATOM 741 C C . GLY A 1 96 ? -5.882 23.134 21.956 1.00 48.31 96 GLY A C 1
ATOM 742 O O . GLY A 1 96 ? -5.326 23.713 21.034 1.00 48.31 96 GLY A O 1
ATOM 743 N N . SER A 1 97 ? -6.815 22.208 21.736 1.00 48.72 97 SER A N 1
ATOM 744 C CA . SER A 1 97 ? -7.671 22.197 2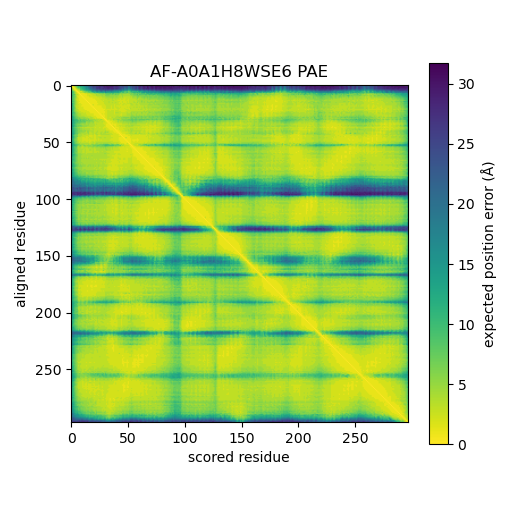0.535 1.00 48.72 97 SER A CA 1
ATOM 745 C C . SER A 1 97 ? -7.083 21.961 19.134 1.00 48.72 97 SER A C 1
ATOM 747 O O . SER A 1 97 ? -7.803 22.138 18.153 1.00 48.72 97 SER A O 1
ATOM 749 N N . SER A 1 98 ? -5.853 21.482 18.959 1.00 61.91 98 SER A N 1
ATOM 750 C CA . SER A 1 98 ? -5.376 21.145 17.610 1.00 61.91 98 SER A CA 1
ATOM 751 C C . SER A 1 98 ? -5.442 19.640 17.346 1.00 61.91 98 SER A C 1
ATOM 753 O O . SER A 1 98 ? -4.439 18.933 17.438 1.00 61.91 98 SER A O 1
ATOM 755 N N . SER A 1 99 ? -6.618 19.131 16.949 1.00 74.75 99 SER A N 1
ATOM 756 C CA . SER A 1 99 ? -6.766 17.787 16.347 1.00 74.75 99 SER A CA 1
ATOM 757 C C . SER A 1 99 ? -5.703 17.520 15.268 1.00 74.75 99 SER A C 1
ATOM 759 O O . SER A 1 99 ? -5.239 16.394 15.101 1.00 74.75 99 SER A O 1
ATOM 761 N N . ASN A 1 100 ? -5.252 18.580 14.591 1.00 81.00 100 ASN A N 1
ATOM 762 C CA . ASN A 1 100 ? -4.193 18.553 13.589 1.00 81.00 100 ASN A CA 1
ATOM 763 C C . ASN A 1 100 ? -2.810 18.237 14.176 1.00 81.00 100 ASN A C 1
ATOM 765 O O . ASN A 1 100 ? -2.080 17.448 13.583 1.00 81.00 100 ASN A O 1
ATOM 769 N N . ALA A 1 101 ? -2.448 18.782 15.341 1.00 81.31 101 ALA A N 1
ATOM 770 C CA . ALA A 1 101 ? -1.166 18.492 15.990 1.00 81.31 101 ALA A CA 1
ATOM 771 C C . ALA A 1 101 ? -1.036 17.004 16.352 1.00 81.31 101 ALA A C 1
ATOM 773 O O . ALA A 1 101 ? 0.011 16.398 16.128 1.00 81.31 101 ALA A O 1
ATOM 774 N N . VAL A 1 102 ? -2.124 16.385 16.824 1.00 83.19 102 VAL A N 1
ATOM 775 C CA . VAL A 1 102 ? -2.166 14.942 17.117 1.00 83.19 102 VAL A CA 1
ATOM 776 C C . VAL A 1 102 ? -2.007 14.109 15.845 1.00 83.19 102 VAL A C 1
ATOM 778 O O . VAL A 1 102 ? -1.257 13.131 15.841 1.00 83.19 102 VAL A O 1
ATOM 781 N N . ILE A 1 103 ? -2.680 14.498 14.757 1.00 85.75 103 ILE A N 1
ATOM 782 C CA . ILE A 1 103 ? -2.556 13.830 13.453 1.00 85.75 103 ILE A CA 1
ATOM 783 C C . ILE A 1 103 ? -1.111 13.908 12.956 1.00 85.75 103 ILE A C 1
ATOM 785 O O . ILE A 1 103 ? -0.536 12.881 12.599 1.00 85.75 103 ILE A O 1
ATOM 789 N N . ILE A 1 104 ? -0.506 15.099 12.985 1.00 87.00 104 ILE A N 1
ATOM 790 C CA . ILE A 1 104 ? 0.879 15.322 12.554 1.00 87.00 104 ILE A CA 1
ATOM 791 C C . ILE A 1 104 ? 1.843 14.486 13.400 1.00 87.00 104 ILE A C 1
ATOM 793 O O . ILE A 1 104 ? 2.681 13.782 12.842 1.00 87.00 104 ILE A O 1
ATOM 797 N N . ALA A 1 105 ? 1.694 14.491 14.727 1.00 88.25 105 ALA A N 1
ATOM 798 C CA . ALA A 1 105 ? 2.541 13.708 15.623 1.00 88.25 105 ALA A CA 1
ATOM 799 C C . ALA A 1 105 ? 2.437 12.197 15.352 1.00 88.25 105 ALA A C 1
ATOM 801 O O . ALA A 1 105 ? 3.456 11.506 15.312 1.00 88.25 105 ALA A O 1
ATOM 802 N N . ARG A 1 106 ? 1.222 11.680 15.120 1.00 90.38 106 ARG A N 1
ATOM 803 C CA . ARG A 1 106 ? 0.999 10.278 14.728 1.00 90.38 106 ARG A CA 1
ATOM 804 C C . ARG A 1 106 ? 1.688 9.950 13.414 1.00 90.38 106 ARG A C 1
ATOM 806 O O . ARG A 1 106 ? 2.476 9.012 13.372 1.00 90.38 106 ARG A O 1
ATOM 813 N N . VAL A 1 107 ? 1.451 10.744 12.371 1.00 90.75 107 VAL A N 1
ATOM 814 C CA . VAL A 1 107 ? 2.072 10.531 11.057 1.00 90.75 107 VAL A CA 1
ATOM 815 C C . VAL A 1 107 ? 3.594 10.573 11.159 1.00 90.75 107 VAL A C 1
ATOM 817 O O . VAL A 1 107 ? 4.248 9.678 10.632 1.00 90.75 107 VAL A O 1
ATOM 820 N N . ALA A 1 108 ? 4.160 11.544 11.877 1.00 90.56 108 ALA A N 1
ATOM 821 C CA . ALA A 1 108 ? 5.603 11.670 12.052 1.00 90.56 108 ALA A CA 1
ATOM 822 C C . ALA A 1 108 ? 6.209 10.443 12.750 1.00 90.56 108 ALA A C 1
ATOM 824 O O . ALA A 1 108 ? 7.155 9.847 12.238 1.00 90.56 108 ALA A O 1
ATOM 825 N N . VAL A 1 109 ? 5.638 10.011 13.880 1.00 92.44 109 VAL A N 1
ATOM 826 C CA . VAL A 1 109 ? 6.164 8.864 14.640 1.00 92.44 109 VAL A CA 1
ATOM 827 C C . VAL A 1 109 ? 5.969 7.547 13.898 1.00 92.44 109 VAL A C 1
ATOM 829 O O . VAL A 1 109 ? 6.884 6.728 13.858 1.00 92.44 109 VAL A O 1
ATOM 832 N N . TRP A 1 110 ? 4.817 7.333 13.269 1.00 93.75 110 TRP A N 1
ATOM 833 C CA . TRP A 1 110 ? 4.578 6.116 12.491 1.00 93.75 110 TRP A CA 1
ATOM 834 C C . TRP A 1 110 ? 5.474 6.055 11.254 1.00 93.75 110 TRP A C 1
ATOM 836 O O . TRP A 1 110 ? 5.998 4.988 10.938 1.00 93.75 110 TRP A O 1
ATOM 846 N N . THR A 1 111 ? 5.729 7.200 10.613 1.00 92.62 111 THR A N 1
ATOM 847 C CA . THR A 1 111 ? 6.704 7.300 9.520 1.00 92.62 111 THR A CA 1
ATOM 848 C C . THR A 1 111 ? 8.113 7.003 10.023 1.00 92.62 111 THR A C 1
ATOM 850 O O . THR A 1 111 ? 8.825 6.247 9.377 1.00 92.62 111 THR A O 1
ATOM 853 N N . ALA A 1 112 ? 8.518 7.506 11.192 1.00 93.31 112 ALA A N 1
ATOM 854 C CA . ALA A 1 112 ? 9.835 7.212 11.763 1.00 93.31 112 ALA A CA 1
ATOM 855 C C . ALA A 1 112 ? 10.023 5.715 12.076 1.00 93.31 112 ALA A C 1
ATOM 857 O O . ALA A 1 112 ? 11.069 5.142 11.758 1.00 93.31 112 ALA A O 1
ATOM 858 N N . ILE A 1 113 ? 8.997 5.059 12.637 1.00 94.44 113 ILE A N 1
ATOM 859 C CA . ILE A 1 113 ? 8.983 3.598 12.834 1.00 94.44 113 ILE A CA 1
ATOM 860 C C . ILE A 1 113 ? 9.152 2.903 11.485 1.00 94.44 113 ILE A C 1
ATOM 862 O O . ILE A 1 113 ? 10.015 2.036 11.339 1.00 94.44 113 ILE A O 1
ATOM 866 N N . TRP A 1 114 ? 8.364 3.313 10.491 1.00 95.25 114 TRP A N 1
ATOM 867 C CA . TRP A 1 114 ? 8.424 2.739 9.157 1.00 95.25 114 TRP A CA 1
ATOM 868 C C . TRP A 1 114 ? 9.808 2.883 8.523 1.00 95.25 114 TRP A C 1
ATOM 870 O O . TRP A 1 114 ? 10.357 1.871 8.096 1.00 95.25 114 TRP A O 1
ATOM 880 N N . VAL A 1 115 ? 10.389 4.090 8.529 1.00 93.81 115 VAL A N 1
ATOM 881 C CA . VAL A 1 115 ? 11.728 4.389 7.991 1.00 93.81 115 VAL A CA 1
ATOM 882 C C . VAL A 1 115 ? 12.783 3.527 8.674 1.00 93.81 115 VAL A C 1
ATOM 884 O O . VAL A 1 115 ? 13.639 2.966 7.998 1.00 93.81 115 VAL A O 1
ATOM 887 N N . THR A 1 116 ? 12.702 3.369 9.997 1.00 93.81 116 THR A N 1
ATOM 888 C CA . THR A 1 116 ? 13.650 2.542 10.756 1.00 93.81 116 THR A CA 1
ATOM 889 C C . THR A 1 116 ? 13.595 1.085 10.302 1.00 93.81 116 THR A C 1
ATOM 891 O O . THR A 1 116 ? 14.627 0.497 9.984 1.00 93.81 116 THR A O 1
ATOM 894 N N . GLY A 1 117 ? 12.397 0.499 10.226 1.00 93.06 117 GLY A N 1
ATOM 895 C CA . GLY A 1 117 ? 12.243 -0.880 9.763 1.00 93.06 117 GLY A CA 1
ATOM 896 C C . GLY A 1 117 ? 12.615 -1.054 8.293 1.00 93.06 117 GLY A C 1
ATOM 897 O O . GLY A 1 117 ? 13.282 -2.024 7.952 1.00 93.06 117 GLY A O 1
ATOM 898 N N . ALA A 1 118 ? 12.269 -0.091 7.438 1.00 91.75 118 ALA A N 1
ATOM 899 C CA . ALA A 1 118 ? 12.630 -0.109 6.028 1.00 91.75 118 ALA A CA 1
ATOM 900 C C . ALA A 1 118 ? 14.150 -0.037 5.827 1.00 91.75 118 ALA A C 1
ATOM 902 O O . ALA A 1 118 ? 14.694 -0.819 5.056 1.00 91.75 118 ALA A O 1
ATOM 903 N N . TYR A 1 119 ? 14.849 0.823 6.574 1.00 90.62 119 TYR A N 1
ATOM 904 C CA . TYR A 1 119 ? 16.310 0.898 6.562 1.00 90.62 119 TYR A CA 1
ATOM 905 C C . TYR A 1 119 ? 16.955 -0.416 7.013 1.00 90.62 119 TYR A C 1
ATOM 907 O O . TYR A 1 119 ? 17.870 -0.911 6.357 1.00 90.62 119 TYR A O 1
ATOM 915 N N . LEU A 1 120 ? 16.475 -1.006 8.114 1.00 90.69 120 LEU A N 1
ATOM 916 C CA . LEU A 1 120 ? 16.977 -2.296 8.593 1.00 90.69 120 LEU A CA 1
ATOM 917 C C . LEU A 1 120 ? 16.732 -3.397 7.563 1.00 90.69 120 LEU A C 1
ATOM 919 O O . LEU A 1 120 ? 17.642 -4.169 7.275 1.00 90.69 120 LEU A O 1
ATOM 923 N N . LEU A 1 121 ? 15.538 -3.439 6.970 1.00 89.44 121 LEU A N 1
ATOM 924 C CA . LEU A 1 121 ? 15.242 -4.370 5.893 1.00 89.44 121 LEU A CA 1
ATOM 925 C C . LEU A 1 121 ? 16.200 -4.138 4.735 1.00 89.44 121 LEU A C 1
ATOM 927 O O . LEU A 1 121 ? 16.907 -5.064 4.402 1.00 89.44 121 LEU A O 1
ATOM 931 N N . MET A 1 122 ? 16.359 -2.929 4.205 1.00 85.75 122 MET A N 1
ATOM 932 C CA . MET A 1 122 ? 17.312 -2.674 3.116 1.00 85.75 122 MET A CA 1
ATOM 933 C C . MET A 1 122 ? 18.756 -3.065 3.459 1.00 85.75 122 MET A C 1
ATOM 935 O O . MET A 1 122 ? 19.460 -3.606 2.612 1.00 85.75 122 MET A O 1
ATOM 939 N N . LYS A 1 123 ? 19.200 -2.835 4.699 1.00 84.38 123 LYS A N 1
ATOM 940 C CA . LYS A 1 123 ? 20.558 -3.166 5.151 1.00 84.38 123 LYS A CA 1
ATOM 941 C C . LYS A 1 123 ? 20.799 -4.673 5.278 1.00 84.38 123 LYS A C 1
ATOM 943 O O . LYS A 1 123 ? 21.897 -5.137 4.982 1.00 84.38 123 LYS A O 1
ATOM 948 N N . TYR A 1 124 ? 19.808 -5.420 5.762 1.00 81.31 124 TYR A N 1
ATOM 949 C CA . TYR A 1 124 ? 19.930 -6.853 6.069 1.00 81.31 124 TYR A CA 1
ATOM 950 C C . TYR A 1 124 ? 19.250 -7.762 5.047 1.00 81.31 124 TYR A C 1
ATOM 952 O O . TYR A 1 124 ? 19.386 -8.984 5.109 1.00 81.31 124 TYR A O 1
ATOM 960 N N . HIS A 1 125 ? 18.545 -7.181 4.087 1.00 68.12 125 HIS A N 1
ATOM 961 C CA . HIS A 1 125 ? 17.999 -7.855 2.930 1.00 68.12 125 HIS A CA 1
ATOM 962 C C . HIS A 1 125 ? 19.158 -8.241 2.016 1.00 68.12 125 HIS A C 1
ATOM 964 O O . HIS A 1 125 ? 19.493 -7.556 1.051 1.00 68.12 125 HIS A O 1
ATOM 970 N N . GLY A 1 126 ? 19.794 -9.373 2.328 1.00 58.12 126 GLY A N 1
ATOM 971 C CA . GLY A 1 126 ? 20.586 -10.089 1.338 1.00 58.12 126 GLY A CA 1
ATOM 972 C C . GLY A 1 126 ? 19.737 -10.333 0.085 1.00 58.12 126 GLY A C 1
ATOM 973 O O . GLY A 1 126 ? 18.508 -10.282 0.141 1.00 58.12 126 GLY A O 1
ATOM 974 N N . LYS A 1 127 ? 20.375 -10.629 -1.052 1.00 54.75 127 LYS A N 1
ATOM 975 C CA . LYS A 1 127 ? 19.751 -10.863 -2.378 1.00 54.75 127 LYS A CA 1
ATOM 976 C C . LYS A 1 127 ? 18.738 -12.041 -2.444 1.00 54.75 127 LYS A C 1
ATOM 978 O O . LYS A 1 127 ? 18.502 -12.592 -3.510 1.00 54.75 127 LYS A O 1
ATOM 983 N N . SER A 1 128 ? 18.166 -12.471 -1.319 1.00 48.78 128 SER A N 1
ATOM 984 C CA . SER A 1 128 ? 17.515 -13.760 -1.083 1.00 48.78 128 SER A CA 1
ATOM 985 C C . SER A 1 128 ? 16.035 -13.669 -0.677 1.00 48.78 128 SER A C 1
ATOM 987 O O . SER A 1 128 ? 15.460 -14.693 -0.298 1.00 48.78 128 SER A O 1
ATOM 989 N N . SER A 1 129 ? 15.366 -12.514 -0.742 1.00 63.81 129 SER A N 1
ATOM 990 C CA . SER A 1 129 ? 13.915 -12.517 -0.495 1.00 63.81 129 SER A CA 1
ATOM 991 C C . SER A 1 129 ? 13.177 -12.977 -1.733 1.00 63.81 129 SER A C 1
ATOM 993 O O . SER A 1 129 ? 12.821 -12.196 -2.619 1.00 63.81 129 SER A O 1
ATOM 995 N N . SER A 1 130 ? 12.978 -14.286 -1.806 1.00 81.50 130 SER A N 1
ATOM 996 C CA . SER A 1 130 ? 12.176 -14.881 -2.855 1.00 81.50 130 SER A CA 1
ATOM 997 C C . SER A 1 130 ? 10.705 -14.526 -2.614 1.00 81.50 130 SER A C 1
ATOM 999 O O . SER A 1 130 ? 10.174 -14.688 -1.511 1.00 81.50 130 SER A O 1
ATOM 1001 N N . ALA A 1 131 ? 10.035 -14.024 -3.656 1.00 86.25 131 ALA A N 1
ATOM 1002 C CA . ALA A 1 131 ? 8.606 -13.722 -3.605 1.00 86.25 131 ALA A CA 1
ATOM 1003 C C . ALA A 1 131 ? 7.767 -14.908 -3.074 1.00 86.25 131 ALA A C 1
ATOM 1005 O O . ALA A 1 131 ? 6.898 -14.666 -2.235 1.00 86.25 131 ALA A O 1
ATOM 1006 N N . PRO A 1 132 ? 8.045 -16.182 -3.445 1.00 90.75 132 PRO A N 1
ATOM 1007 C CA . PRO A 1 132 ? 7.318 -17.328 -2.898 1.00 90.75 132 PRO A CA 1
ATOM 1008 C C . PRO A 1 132 ? 7.484 -17.507 -1.385 1.00 90.75 132 PRO A C 1
ATOM 1010 O O . PRO A 1 132 ? 6.506 -17.803 -0.701 1.00 90.75 132 PRO A O 1
ATOM 1013 N N . LEU A 1 133 ? 8.694 -17.303 -0.846 1.00 90.06 133 LEU A N 1
ATOM 1014 C CA . LEU A 1 133 ? 8.943 -17.426 0.592 1.00 90.06 133 LEU A CA 1
ATOM 1015 C C . LEU A 1 133 ? 8.171 -16.356 1.366 1.00 90.06 133 LEU A C 1
ATOM 1017 O O . LEU A 1 133 ? 7.447 -16.681 2.305 1.00 90.06 133 LEU A O 1
ATOM 1021 N N . LEU A 1 134 ? 8.285 -15.091 0.951 1.00 90.75 134 LEU A N 1
ATOM 1022 C CA . LEU A 1 134 ? 7.577 -13.988 1.603 1.00 90.75 134 LEU A CA 1
ATOM 1023 C C . LEU A 1 134 ? 6.059 -14.125 1.477 1.00 90.75 134 LEU A C 1
ATOM 1025 O O . LEU A 1 134 ? 5.345 -13.857 2.441 1.00 90.75 134 LEU A O 1
ATOM 1029 N N . PHE A 1 135 ? 5.562 -14.600 0.332 1.00 93.81 135 PHE A N 1
ATOM 1030 C CA . PHE A 1 135 ? 4.147 -14.916 0.160 1.00 93.81 135 PHE A CA 1
ATOM 1031 C C . PHE A 1 135 ? 3.693 -16.014 1.127 1.00 93.81 135 PHE A C 1
ATOM 1033 O O . PHE A 1 135 ? 2.676 -15.852 1.797 1.00 93.81 135 PHE A O 1
ATOM 1040 N N . GLY A 1 136 ? 4.453 -17.109 1.243 1.00 93.56 136 GLY A N 1
ATOM 1041 C CA . GLY A 1 136 ? 4.146 -18.209 2.159 1.00 93.56 136 GLY A CA 1
ATOM 1042 C C . GLY A 1 136 ? 4.123 -17.765 3.622 1.00 93.56 136 GLY A C 1
ATOM 1043 O O . GLY A 1 136 ? 3.162 -18.049 4.336 1.00 93.56 136 GLY A O 1
ATOM 1044 N N . VAL A 1 137 ? 5.130 -17.000 4.053 1.00 91.56 137 VAL A N 1
ATOM 1045 C CA . VAL A 1 137 ? 5.184 -16.417 5.405 1.00 91.56 137 VAL A CA 1
ATOM 1046 C C . VAL A 1 137 ? 3.981 -15.509 5.647 1.00 91.56 137 VAL A C 1
ATOM 1048 O O . VAL A 1 137 ? 3.283 -15.665 6.650 1.00 91.56 137 VAL A O 1
ATOM 1051 N N . GLN A 1 138 ? 3.686 -14.602 4.714 1.00 94.44 138 GLN A N 1
ATOM 1052 C CA . GLN A 1 138 ? 2.530 -13.719 4.825 1.00 94.44 138 GLN A CA 1
ATOM 1053 C C . GLN A 1 138 ? 1.217 -14.502 4.895 1.00 94.44 138 GLN A C 1
ATOM 1055 O O . GLN A 1 138 ? 0.330 -14.133 5.661 1.00 94.44 138 GLN A O 1
ATOM 1060 N N . LEU A 1 139 ? 1.077 -15.573 4.112 1.00 95.62 139 LEU A N 1
ATOM 1061 C CA . LEU A 1 139 ? -0.134 -16.387 4.074 1.00 95.62 139 LEU A CA 1
ATOM 1062 C C . LEU A 1 139 ? -0.382 -17.046 5.428 1.00 95.62 139 LEU A C 1
ATOM 1064 O O . LEU A 1 139 ? -1.501 -16.987 5.935 1.00 95.62 139 LEU A O 1
ATOM 1068 N N . VAL A 1 140 ? 0.662 -17.614 6.035 1.00 94.94 140 VAL A N 1
ATOM 1069 C CA . VAL A 1 140 ? 0.587 -18.204 7.378 1.00 94.94 140 VAL A CA 1
ATOM 1070 C C . VAL A 1 140 ? 0.212 -17.142 8.413 1.00 94.94 140 VAL A C 1
ATOM 1072 O O . VAL A 1 140 ? -0.705 -17.364 9.204 1.00 94.94 140 VAL A O 1
ATOM 1075 N N . LEU A 1 141 ? 0.854 -15.969 8.379 1.00 93.25 141 LEU A N 1
ATOM 1076 C CA . LEU A 1 141 ? 0.553 -14.866 9.298 1.00 93.25 141 LEU A CA 1
ATOM 1077 C C . LEU A 1 141 ? -0.887 -14.361 9.143 1.00 93.25 141 LEU A C 1
ATOM 1079 O O . LEU A 1 141 ? -1.597 -14.203 10.136 1.00 93.25 141 LEU A O 1
ATOM 1083 N N . ALA A 1 142 ? -1.340 -14.147 7.908 1.00 93.75 142 ALA A N 1
ATOM 1084 C CA . ALA A 1 142 ? -2.696 -13.703 7.610 1.00 93.75 142 ALA A CA 1
ATOM 1085 C C . ALA A 1 142 ? -3.735 -14.744 8.046 1.00 93.75 142 ALA A C 1
ATOM 1087 O O . ALA A 1 142 ? -4.726 -14.386 8.680 1.00 93.75 142 ALA A O 1
ATOM 1088 N N . ALA A 1 143 ? -3.497 -16.029 7.765 1.00 93.19 143 ALA A N 1
ATOM 1089 C CA . ALA A 1 143 ? -4.385 -17.115 8.167 1.00 93.19 143 ALA A CA 1
ATOM 1090 C C . ALA A 1 143 ? -4.490 -17.226 9.694 1.00 93.19 143 ALA A C 1
ATOM 1092 O O . ALA A 1 143 ? -5.602 -17.260 10.224 1.00 93.19 143 ALA A O 1
ATOM 1093 N N . ALA A 1 144 ? -3.358 -17.212 10.406 1.00 93.31 144 ALA A N 1
ATOM 1094 C CA . ALA A 1 144 ? -3.326 -17.256 11.867 1.00 93.31 144 ALA A CA 1
ATOM 1095 C C . ALA A 1 144 ? -4.048 -16.047 12.484 1.00 93.31 144 ALA A C 1
ATOM 1097 O O . ALA A 1 144 ? -4.862 -16.193 13.398 1.00 93.31 144 ALA A O 1
ATOM 1098 N N . TYR A 1 145 ? -3.810 -14.853 11.943 1.00 91.88 145 TYR A N 1
ATOM 1099 C CA . TYR A 1 145 ? -4.449 -13.632 12.416 1.00 91.88 145 TYR A CA 1
ATOM 1100 C C . TYR A 1 145 ? -5.967 -13.632 12.176 1.00 91.88 145 TYR A C 1
ATOM 1102 O O . TYR A 1 145 ? -6.732 -13.342 13.092 1.00 91.88 145 TYR A O 1
ATOM 1110 N N . ILE A 1 146 ? -6.427 -14.005 10.977 1.00 90.06 146 ILE A N 1
ATOM 1111 C CA . ILE A 1 146 ? -7.861 -14.104 10.642 1.00 90.06 146 ILE A CA 1
ATOM 1112 C C . ILE A 1 146 ? -8.547 -15.200 11.463 1.00 90.06 146 ILE A C 1
ATOM 1114 O O . ILE A 1 146 ? -9.724 -15.090 11.818 1.00 90.06 146 ILE A O 1
ATOM 1118 N N . TRP A 1 147 ? -7.837 -16.279 11.777 1.00 88.19 147 TRP A N 1
ATOM 1119 C CA . TRP A 1 147 ? -8.377 -17.311 12.646 1.00 88.19 147 TRP A CA 1
ATOM 1120 C C . TRP A 1 147 ? -8.659 -16.766 14.050 1.00 88.19 147 TRP A C 1
ATOM 1122 O O . TRP A 1 147 ? -9.758 -16.973 14.567 1.00 88.19 147 TRP A O 1
ATOM 1132 N N . GLN A 1 148 ? -7.706 -16.020 14.616 1.00 88.56 148 GLN A N 1
ATOM 1133 C CA . GLN A 1 148 ? -7.722 -15.585 16.012 1.00 88.56 148 GLN A CA 1
ATOM 1134 C C . GLN A 1 148 ? -8.498 -14.283 16.267 1.00 88.56 148 GLN A C 1
ATOM 1136 O O . GLN A 1 148 ? -9.144 -14.144 17.304 1.00 88.56 148 GLN A O 1
ATOM 1141 N N . PHE A 1 149 ? -8.414 -13.308 15.360 1.00 87.75 149 PHE A N 1
ATOM 1142 C CA . PHE A 1 149 ? -8.817 -11.923 15.636 1.00 87.75 149 PHE A CA 1
ATOM 1143 C C . PHE A 1 149 ? -9.984 -11.416 14.788 1.00 87.75 149 PHE A C 1
ATOM 1145 O O . PHE A 1 149 ? -10.376 -10.265 14.964 1.00 87.75 149 PHE A O 1
ATOM 1152 N N . TRP A 1 150 ? -10.558 -12.237 13.901 1.00 87.00 150 TRP A N 1
ATOM 1153 C CA . TRP A 1 150 ? -11.655 -11.811 13.025 1.00 87.00 150 TRP A CA 1
ATOM 1154 C C . TRP A 1 150 ? -12.887 -11.368 13.811 1.00 87.00 150 TRP A C 1
ATOM 1156 O O . TRP A 1 150 ? -13.462 -12.138 14.588 1.00 87.00 150 TRP A O 1
ATOM 1166 N N . ARG A 1 151 ? -13.322 -10.128 13.581 1.00 82.38 151 ARG A N 1
ATOM 1167 C CA . ARG A 1 151 ? -14.429 -9.518 14.326 1.00 82.38 151 ARG A CA 1
ATOM 1168 C C . ARG A 1 151 ? -15.746 -9.582 13.559 1.00 82.38 151 ARG A C 1
ATOM 1170 O O . ARG A 1 151 ? -15.833 -10.098 12.448 1.00 82.38 151 ARG A O 1
ATOM 1177 N N . LYS A 1 152 ? -16.824 -9.091 14.174 1.00 73.88 152 LYS A N 1
ATOM 1178 C CA . LYS A 1 152 ? -18.076 -8.841 13.449 1.00 73.88 152 LYS A CA 1
ATOM 1179 C C . LYS A 1 152 ? -17.904 -7.598 12.567 1.00 73.88 152 LYS A C 1
ATOM 1181 O O . LYS A 1 152 ? -17.251 -6.655 13.011 1.00 73.88 152 LYS A O 1
ATOM 1186 N N . PRO A 1 153 ? -18.499 -7.573 11.364 1.00 69.69 153 PRO A N 1
ATOM 1187 C CA . PRO A 1 153 ? -18.475 -6.385 10.524 1.00 69.69 153 PRO A CA 1
ATOM 1188 C C . PRO A 1 153 ? -19.187 -5.230 11.231 1.00 69.69 153 PRO A C 1
ATOM 1190 O O . PRO A 1 153 ? -20.272 -5.409 11.790 1.00 69.69 153 PRO A O 1
ATOM 1193 N N . GLU A 1 154 ? -18.576 -4.051 11.192 1.00 68.62 154 GLU A N 1
ATOM 1194 C CA . GLU A 1 154 ? -19.196 -2.822 11.673 1.00 68.62 154 GLU A CA 1
ATOM 1195 C C . GLU A 1 154 ? -19.821 -2.083 10.480 1.00 68.62 154 GLU A C 1
ATOM 1197 O O . GLU A 1 154 ? -19.140 -1.906 9.462 1.00 68.62 154 GLU A O 1
ATOM 1202 N N . PRO A 1 155 ? -21.096 -1.660 10.560 1.00 65.31 155 PRO A N 1
ATOM 1203 C CA . PRO A 1 155 ? -21.723 -0.908 9.484 1.00 65.31 155 PRO A CA 1
ATOM 1204 C C . PRO A 1 155 ? -20.968 0.400 9.239 1.00 65.31 155 PRO A C 1
ATOM 1206 O O . PRO A 1 155 ? -20.741 1.181 10.164 1.00 65.31 155 PRO A O 1
ATOM 1209 N N . ALA A 1 156 ? -20.607 0.659 7.985 1.00 66.94 156 ALA A N 1
ATOM 1210 C CA . ALA A 1 156 ? -20.102 1.953 7.555 1.00 66.94 156 ALA A CA 1
ATOM 1211 C C . ALA A 1 156 ? -21.154 2.624 6.671 1.00 66.94 156 ALA A C 1
ATOM 1213 O O . ALA A 1 156 ? -21.668 2.012 5.734 1.00 66.94 156 ALA A O 1
ATOM 1214 N N . ALA A 1 157 ? -21.470 3.886 6.964 1.00 70.06 157 ALA A N 1
ATOM 1215 C CA . ALA A 1 157 ? -22.221 4.703 6.025 1.00 70.06 157 ALA A CA 1
ATOM 1216 C C . ALA A 1 157 ? -21.385 4.856 4.749 1.00 70.06 157 ALA A C 1
ATOM 1218 O O . ALA A 1 157 ? -20.201 5.186 4.824 1.00 70.06 157 ALA A O 1
ATOM 1219 N N . SER A 1 158 ? -21.989 4.593 3.592 1.00 74.50 158 SER A N 1
ATOM 1220 C CA . SER A 1 158 ? -21.326 4.797 2.305 1.00 74.50 158 SER A CA 1
ATOM 1221 C C . SER A 1 158 ? -21.310 6.294 1.988 1.00 74.50 158 SER A C 1
ATOM 1223 O O . SER A 1 158 ? -22.389 6.859 1.799 1.00 74.50 158 SER A O 1
ATOM 1225 N N . PRO A 1 159 ? -20.138 6.953 1.935 1.00 78.88 159 PRO A N 1
ATOM 1226 C CA . PRO A 1 159 ? -20.083 8.367 1.594 1.00 78.88 159 PRO A CA 1
ATOM 1227 C C . PRO A 1 159 ? -20.392 8.572 0.107 1.00 78.88 159 PRO A C 1
ATOM 1229 O O . PRO A 1 159 ? -20.070 7.725 -0.738 1.00 78.88 159 PRO A O 1
ATOM 1232 N N . THR A 1 160 ? -20.980 9.720 -0.234 1.00 84.38 160 THR A N 1
ATOM 1233 C CA . THR A 1 160 ? -21.044 10.141 -1.637 1.00 84.38 160 THR A CA 1
ATOM 1234 C C . THR A 1 160 ? -19.634 10.465 -2.144 1.00 84.38 160 THR A C 1
ATOM 1236 O O . THR A 1 160 ? -18.702 10.686 -1.366 1.00 84.38 160 THR A O 1
ATOM 1239 N N . PHE A 1 161 ? -19.445 10.461 -3.466 1.00 84.25 161 PHE A N 1
ATOM 1240 C CA . PHE A 1 161 ? -18.140 10.773 -4.058 1.00 84.25 161 PHE A CA 1
ATOM 1241 C C . PHE A 1 161 ? -17.671 12.189 -3.690 1.00 84.25 161 PHE A C 1
ATOM 1243 O O . PHE A 1 161 ? -16.516 12.378 -3.304 1.00 84.25 161 PHE A O 1
ATOM 1250 N N . SER A 1 162 ? -18.577 13.169 -3.772 1.00 83.00 162 SER A N 1
ATOM 1251 C CA . SER A 1 162 ? -18.304 14.561 -3.416 1.00 83.00 162 SER A CA 1
ATOM 1252 C C . SER A 1 162 ? -17.940 14.702 -1.943 1.00 83.00 162 SER A C 1
ATOM 1254 O O . SER A 1 162 ? -16.927 15.325 -1.638 1.00 83.00 162 SER A O 1
ATOM 1256 N N . ASP A 1 163 ? -18.684 14.062 -1.039 1.00 81.69 163 ASP A N 1
ATOM 1257 C CA . ASP A 1 163 ? -18.416 14.163 0.402 1.00 81.69 163 ASP A CA 1
ATOM 1258 C C . ASP A 1 163 ? -17.058 13.565 0.771 1.00 81.69 163 ASP A C 1
ATOM 1260 O O . ASP A 1 163 ? -16.376 14.053 1.672 1.00 81.69 163 ASP A O 1
ATOM 1264 N N . MET A 1 164 ? -16.641 12.514 0.060 1.00 82.19 164 MET A N 1
ATOM 1265 C CA . MET A 1 164 ? -15.371 11.854 0.325 1.00 82.19 164 MET A CA 1
ATOM 1266 C C . MET A 1 164 ? -14.160 12.692 -0.096 1.00 82.19 164 MET A C 1
ATOM 1268 O O . MET A 1 164 ? -13.149 12.681 0.611 1.00 82.19 164 MET A O 1
ATOM 1272 N N . TRP A 1 165 ? -14.232 13.370 -1.245 1.00 86.50 165 TRP A N 1
ATOM 1273 C CA . TRP A 1 165 ? -13.059 13.992 -1.871 1.00 86.50 165 TRP A CA 1
ATOM 1274 C C . TRP A 1 165 ? -13.081 15.520 -1.883 1.00 86.50 165 TRP A C 1
ATOM 1276 O O . TRP A 1 165 ? -12.019 16.129 -1.771 1.00 86.50 165 TRP A O 1
ATOM 1286 N N . LEU A 1 166 ? -14.255 16.145 -1.984 1.00 81.69 166 LEU A N 1
ATOM 1287 C CA . LEU A 1 166 ? -14.397 17.594 -2.176 1.00 81.69 166 LEU A CA 1
ATOM 1288 C C . LEU A 1 166 ? -14.587 18.376 -0.865 1.00 81.69 166 LEU A C 1
ATOM 1290 O O . LEU A 1 166 ? -14.569 19.606 -0.887 1.00 81.69 166 LEU A O 1
ATOM 1294 N N . HIS A 1 167 ? -14.727 17.703 0.284 1.00 75.00 167 HIS A N 1
ATOM 1295 C CA . HIS A 1 167 ? -14.944 18.359 1.578 1.00 75.00 167 HIS A CA 1
ATOM 1296 C C . HIS A 1 167 ? -13.908 17.991 2.654 1.00 75.00 167 HIS A C 1
ATOM 1298 O O . HIS A 1 167 ? -13.476 16.844 2.796 1.00 75.00 167 HIS A O 1
ATOM 1304 N N . GLY A 1 168 ? -13.506 19.013 3.425 1.00 69.88 168 GLY A N 1
ATOM 1305 C CA . GLY A 1 168 ? -12.630 18.928 4.598 1.00 69.88 168 GLY A CA 1
ATOM 1306 C C . GLY A 1 168 ? -11.282 18.252 4.331 1.00 69.88 168 GLY A C 1
ATOM 1307 O O . GLY A 1 168 ? -10.339 18.860 3.835 1.00 69.88 168 GLY A O 1
ATOM 1308 N N . THR A 1 169 ? -11.185 16.976 4.701 1.00 75.31 169 THR A N 1
ATOM 1309 C CA . THR A 1 169 ? -9.940 16.192 4.728 1.00 75.31 169 THR A CA 1
ATOM 1310 C C . THR A 1 169 ? -9.704 15.335 3.485 1.00 75.31 169 THR A C 1
ATOM 1312 O O . THR A 1 169 ? -8.608 14.798 3.319 1.00 75.31 169 THR A O 1
ATOM 1315 N N . GLY A 1 170 ? -10.718 15.181 2.625 1.00 81.50 170 GLY A N 1
ATOM 1316 C CA . GLY A 1 170 ? -10.618 14.424 1.374 1.00 81.50 170 GLY A CA 1
ATOM 1317 C C . GLY A 1 170 ? -9.584 15.020 0.425 1.00 81.50 170 GLY A C 1
ATOM 1318 O O . GLY A 1 170 ? -8.657 14.332 -0.003 1.00 81.50 170 GLY A O 1
ATOM 1319 N N . LEU A 1 171 ? -9.680 16.331 0.198 1.00 86.69 171 LEU A N 1
ATOM 1320 C CA . LEU A 1 171 ? -8.768 17.078 -0.664 1.00 86.69 171 LEU A CA 1
ATOM 1321 C C . LEU A 1 171 ? -7.317 16.996 -0.172 1.00 86.69 171 LEU A C 1
ATOM 1323 O O . LEU A 1 171 ? -6.405 16.802 -0.967 1.00 86.69 171 LEU A O 1
ATOM 1327 N N . ILE A 1 172 ? -7.102 17.054 1.146 1.00 85.75 172 ILE A N 1
ATOM 1328 C CA . ILE A 1 172 ? -5.765 16.932 1.746 1.00 85.75 172 ILE A CA 1
ATOM 1329 C C . ILE A 1 172 ? -5.145 15.567 1.423 1.00 85.75 172 ILE A C 1
ATOM 1331 O O . ILE A 1 172 ? -3.963 15.496 1.104 1.00 85.75 172 ILE A O 1
ATOM 1335 N N . ARG A 1 173 ? -5.926 14.479 1.445 1.00 84.69 173 ARG A N 1
ATOM 1336 C CA . ARG A 1 173 ? -5.432 13.141 1.068 1.00 84.69 173 ARG A CA 1
ATOM 1337 C C . ARG A 1 173 ? -5.016 13.082 -0.397 1.00 84.69 173 ARG A C 1
ATOM 1339 O O . ARG A 1 173 ? -3.996 12.469 -0.697 1.00 84.69 173 ARG A O 1
ATOM 1346 N N . VAL A 1 174 ? -5.781 13.721 -1.284 1.00 89.81 174 VAL A N 1
ATOM 1347 C CA . VAL A 1 174 ? -5.440 13.820 -2.711 1.00 89.81 174 VAL A CA 1
ATOM 1348 C C . VAL A 1 174 ? -4.157 14.625 -2.890 1.00 89.81 174 VAL A C 1
ATOM 1350 O O . VAL A 1 174 ? -3.250 14.153 -3.563 1.00 89.81 174 VAL A O 1
ATOM 1353 N N . ILE A 1 175 ? -4.030 15.779 -2.228 1.00 90.12 175 ILE A N 1
ATOM 1354 C CA . ILE A 1 175 ? -2.812 16.602 -2.264 1.00 90.12 175 ILE A CA 1
ATOM 1355 C C . ILE A 1 175 ? -1.604 15.802 -1.766 1.00 90.12 175 ILE A C 1
ATOM 1357 O O . ILE A 1 175 ? -0.581 15.763 -2.440 1.00 90.12 175 ILE A O 1
ATOM 1361 N N . LEU A 1 176 ? -1.719 15.113 -0.627 1.00 87.50 176 LEU A N 1
ATOM 1362 C CA . LEU A 1 176 ? -0.643 14.272 -0.096 1.00 87.50 176 LEU A CA 1
ATOM 1363 C C . LEU A 1 176 ? -0.264 13.149 -1.064 1.00 87.50 176 LEU A C 1
ATOM 1365 O O . LEU A 1 176 ? 0.921 12.901 -1.273 1.00 87.50 176 LEU A O 1
ATOM 1369 N N . PHE A 1 177 ? -1.248 12.488 -1.675 1.00 90.75 177 PHE A N 1
ATOM 1370 C CA . PHE A 1 177 ? -0.993 11.460 -2.679 1.00 90.75 177 PHE A CA 1
ATOM 1371 C C . PHE A 1 177 ? -0.263 12.031 -3.901 1.00 90.75 177 PHE A C 1
ATOM 1373 O O . PHE A 1 177 ? 0.741 11.466 -4.327 1.00 90.75 177 PHE A O 1
ATOM 1380 N N . VAL A 1 178 ? -0.721 13.171 -4.423 1.00 93.25 178 VAL A N 1
ATOM 1381 C CA . VAL A 1 178 ? -0.090 13.879 -5.547 1.00 93.25 178 VAL A CA 1
ATOM 1382 C C . VAL A 1 178 ? 1.348 14.258 -5.206 1.00 93.25 178 VAL A C 1
ATOM 1384 O O . VAL A 1 178 ? 2.234 14.022 -6.016 1.00 93.25 178 VAL A O 1
ATOM 1387 N N . LEU A 1 179 ? 1.616 14.771 -4.003 1.00 91.31 179 LEU A N 1
ATOM 1388 C CA . LEU A 1 179 ? 2.973 15.114 -3.564 1.00 91.31 179 LEU A CA 1
ATOM 1389 C C . LEU A 1 179 ? 3.890 13.886 -3.500 1.00 91.31 179 LEU A C 1
ATOM 1391 O O . LEU A 1 179 ? 5.028 13.945 -3.970 1.00 91.31 179 LEU A O 1
ATOM 1395 N N . VAL A 1 180 ? 3.402 12.762 -2.966 1.00 90.12 180 VAL A N 1
ATOM 1396 C CA . VAL A 1 180 ? 4.145 11.489 -2.958 1.00 90.12 180 VAL A CA 1
ATOM 1397 C C . VAL A 1 180 ? 4.412 11.008 -4.383 1.00 90.12 180 VAL A C 1
ATOM 1399 O O . VAL A 1 180 ? 5.534 10.618 -4.698 1.00 90.12 180 VAL A O 1
ATOM 1402 N N . LEU A 1 181 ? 3.415 11.081 -5.264 1.00 90.62 181 LEU A N 1
ATOM 1403 C CA . LEU A 1 181 ? 3.544 10.667 -6.657 1.00 90.62 181 LEU A CA 1
ATOM 1404 C C . LEU A 1 181 ? 4.514 11.567 -7.437 1.00 90.62 181 LEU A C 1
ATOM 1406 O O . LEU A 1 181 ? 5.375 11.052 -8.141 1.00 90.62 181 LEU A O 1
ATOM 1410 N N . CYS A 1 182 ? 4.462 12.887 -7.252 1.00 91.44 182 CYS A N 1
ATOM 1411 C CA . CYS A 1 182 ? 5.448 13.821 -7.805 1.00 91.44 182 CYS A CA 1
ATOM 1412 C C . CYS A 1 182 ? 6.864 13.496 -7.321 1.00 91.44 182 CYS A C 1
ATOM 1414 O O . CYS A 1 182 ? 7.800 13.480 -8.117 1.00 91.44 182 CYS A O 1
ATOM 1416 N N . SER A 1 183 ? 7.018 13.193 -6.029 1.00 88.06 183 SER A N 1
ATOM 1417 C CA . SER A 1 183 ? 8.312 12.811 -5.454 1.00 88.06 183 SER A CA 1
ATOM 1418 C C . SER A 1 183 ? 8.831 11.523 -6.098 1.00 88.06 183 SER A C 1
ATOM 1420 O O . SER A 1 183 ? 9.990 11.450 -6.491 1.00 88.06 183 SER A O 1
ATOM 1422 N N . LEU A 1 184 ? 7.954 10.536 -6.292 1.00 89.25 184 LEU A N 1
ATOM 1423 C CA . LEU A 1 184 ? 8.268 9.275 -6.959 1.00 89.25 184 LEU A CA 1
ATOM 1424 C C . LEU A 1 184 ? 8.688 9.469 -8.423 1.00 89.25 184 LEU A C 1
ATOM 1426 O O . LEU A 1 184 ? 9.647 8.842 -8.863 1.00 89.25 184 LEU A O 1
ATOM 1430 N N . LEU A 1 185 ? 8.013 10.350 -9.167 1.00 90.25 185 LEU A N 1
ATOM 1431 C CA . LEU A 1 185 ? 8.368 10.683 -10.554 1.00 90.25 185 LEU A CA 1
ATOM 1432 C C . LEU A 1 185 ? 9.697 11.451 -10.658 1.00 90.25 185 LEU A C 1
ATOM 1434 O O . LEU A 1 185 ? 10.379 11.359 -11.675 1.00 90.25 185 LEU A O 1
ATOM 1438 N N . ALA A 1 186 ? 10.094 12.179 -9.610 1.00 89.19 186 ALA A N 1
ATOM 1439 C CA . ALA A 1 186 ? 11.357 12.911 -9.575 1.00 89.19 186 ALA A CA 1
ATOM 1440 C C . ALA A 1 186 ? 12.576 12.023 -9.261 1.00 89.19 186 ALA A C 1
ATOM 1442 O O . ALA A 1 186 ? 13.671 12.321 -9.735 1.00 89.19 186 ALA A O 1
ATOM 1443 N N . ILE A 1 187 ? 12.411 10.931 -8.502 1.00 87.31 187 ILE A N 1
ATOM 1444 C CA . ILE A 1 187 ? 13.522 10.066 -8.051 1.00 87.31 187 ILE A CA 1
ATOM 1445 C C . ILE A 1 187 ? 14.421 9.567 -9.194 1.00 87.31 187 ILE A C 1
ATOM 1447 O O . ILE A 1 187 ? 15.633 9.732 -9.060 1.00 87.31 187 ILE A O 1
ATOM 1451 N N . PRO A 1 188 ? 13.901 9.045 -10.326 1.00 84.81 188 PRO A N 1
ATOM 1452 C CA . PRO A 1 188 ? 14.746 8.571 -11.427 1.00 84.81 188 PRO A CA 1
ATOM 1453 C C . PRO A 1 188 ? 15.646 9.652 -12.043 1.00 84.81 188 PRO A C 1
ATOM 1455 O O . PRO A 1 188 ? 16.604 9.329 -12.730 1.00 84.81 188 PRO A O 1
ATOM 1458 N N . ARG A 1 189 ? 15.343 10.940 -11.823 1.00 84.00 189 ARG A N 1
ATOM 1459 C CA . ARG A 1 189 ? 16.170 12.070 -12.284 1.00 84.00 189 ARG A CA 1
ATOM 1460 C C . ARG A 1 189 ? 17.254 12.463 -11.284 1.00 84.00 189 ARG A C 1
ATOM 1462 O O . ARG A 1 189 ? 18.181 13.181 -11.642 1.00 84.00 189 ARG A O 1
ATOM 1469 N N . LEU A 1 190 ? 17.091 12.064 -10.026 1.00 85.50 190 LEU A N 1
ATOM 1470 C CA . LEU A 1 190 ? 17.979 12.415 -8.919 1.00 85.50 190 LEU A CA 1
ATOM 1471 C C . LEU A 1 190 ? 18.958 11.285 -8.592 1.00 85.50 190 LEU A C 1
ATOM 1473 O O . LEU A 1 190 ? 20.005 11.535 -7.999 1.00 85.50 190 LEU A O 1
ATOM 1477 N N . THR A 1 191 ? 18.618 10.044 -8.941 1.00 82.19 191 THR A N 1
ATOM 1478 C CA . THR A 1 191 ? 19.456 8.874 -8.696 1.00 82.19 191 THR A CA 1
ATOM 1479 C C . THR A 1 191 ? 19.161 7.763 -9.697 1.00 82.19 191 THR A C 1
ATOM 1481 O O . THR A 1 191 ? 18.004 7.474 -9.996 1.00 82.19 191 THR A O 1
ATOM 1484 N N . ASP A 1 192 ? 20.220 7.090 -10.145 1.00 76.56 192 ASP A N 1
ATOM 1485 C CA . ASP A 1 192 ? 20.121 5.893 -10.986 1.00 76.56 192 ASP A CA 1
ATOM 1486 C C . ASP A 1 192 ? 19.855 4.615 -10.173 1.00 76.56 192 ASP A C 1
ATOM 1488 O O . ASP A 1 192 ? 19.683 3.539 -10.743 1.00 76.56 192 ASP A O 1
ATOM 1492 N N . ASN A 1 193 ? 19.839 4.694 -8.836 1.00 84.19 193 ASN A N 1
ATOM 1493 C CA . ASN A 1 193 ? 19.651 3.518 -7.997 1.00 84.19 193 ASN A CA 1
ATOM 1494 C C . ASN A 1 193 ? 18.147 3.151 -7.898 1.00 84.19 193 ASN A C 1
ATOM 1496 O O . ASN A 1 193 ? 17.378 3.893 -7.271 1.00 84.19 193 ASN A O 1
ATOM 1500 N N . PRO A 1 194 ? 17.719 1.993 -8.451 1.00 83.50 194 PRO A N 1
ATOM 1501 C CA . PRO A 1 194 ? 16.320 1.559 -8.444 1.00 83.50 194 PRO A CA 1
ATOM 1502 C C . PRO A 1 194 ? 15.774 1.290 -7.035 1.00 83.50 194 PRO A C 1
ATOM 1504 O O . PRO A 1 194 ? 14.556 1.321 -6.839 1.00 83.50 194 PRO A O 1
ATOM 1507 N N . ASP A 1 195 ? 16.644 1.087 -6.043 1.00 86.75 195 ASP A N 1
ATOM 1508 C CA . ASP A 1 195 ? 16.247 0.804 -4.665 1.00 86.75 195 ASP A CA 1
ATOM 1509 C C . ASP A 1 195 ? 15.473 1.967 -4.042 1.00 86.75 195 ASP A C 1
ATOM 1511 O O . ASP A 1 195 ? 14.480 1.751 -3.345 1.00 86.75 195 ASP A O 1
ATOM 1515 N N . TRP A 1 196 ? 15.881 3.209 -4.324 1.00 87.06 196 TRP A N 1
ATOM 1516 C CA . TRP A 1 196 ? 15.199 4.403 -3.816 1.00 87.06 196 TRP A CA 1
ATOM 1517 C C . TRP A 1 196 ? 13.801 4.548 -4.398 1.00 87.06 196 TRP A C 1
ATOM 1519 O O . TRP A 1 196 ? 12.867 4.920 -3.686 1.00 87.06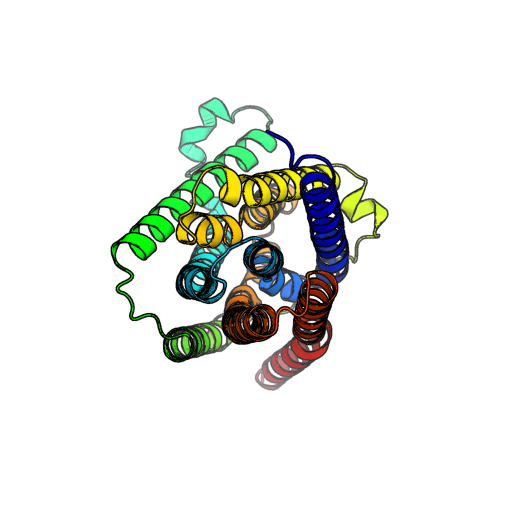 196 TRP A O 1
ATOM 1529 N N . LEU A 1 197 ? 13.648 4.222 -5.681 1.00 89.19 197 LEU A N 1
ATOM 1530 C CA . LEU A 1 197 ? 12.355 4.245 -6.344 1.00 89.19 197 LEU A CA 1
ATOM 1531 C C . LEU A 1 197 ? 11.442 3.144 -5.794 1.00 89.19 197 LEU A C 1
ATOM 1533 O O . LEU A 1 197 ? 10.281 3.410 -5.476 1.00 89.19 197 LEU A O 1
ATOM 1537 N N . GLY A 1 198 ? 11.980 1.933 -5.615 1.00 88.38 198 GLY A N 1
ATOM 1538 C CA . GLY A 1 198 ? 11.286 0.830 -4.955 1.00 88.38 198 GLY A CA 1
ATOM 1539 C C . GLY A 1 198 ? 10.818 1.215 -3.556 1.00 88.38 198 GLY A C 1
ATOM 1540 O O . GLY A 1 198 ? 9.624 1.123 -3.264 1.00 88.38 198 GLY A O 1
ATOM 1541 N N . LEU A 1 199 ? 11.715 1.754 -2.731 1.00 89.00 199 LEU A N 1
ATOM 1542 C CA . LEU A 1 199 ? 11.413 2.209 -1.378 1.00 89.00 199 LEU A CA 1
ATOM 1543 C C . LEU A 1 199 ? 10.327 3.293 -1.366 1.00 89.00 199 LEU A C 1
ATOM 1545 O O . LEU A 1 199 ? 9.316 3.143 -0.678 1.00 89.00 199 LEU A O 1
ATOM 1549 N N . ALA A 1 200 ? 10.486 4.358 -2.152 1.00 89.38 200 ALA A N 1
ATOM 1550 C CA . ALA A 1 200 ? 9.519 5.453 -2.204 1.00 89.38 200 ALA A CA 1
ATOM 1551 C C . ALA A 1 200 ? 8.129 4.981 -2.652 1.00 89.38 200 ALA A C 1
ATOM 1553 O O . ALA A 1 200 ? 7.119 5.407 -2.093 1.00 89.38 200 ALA A O 1
ATOM 1554 N N . SER A 1 201 ? 8.069 4.033 -3.594 1.00 90.94 201 SER A N 1
ATOM 1555 C CA . SER A 1 201 ? 6.812 3.442 -4.070 1.00 90.94 201 SER A CA 1
ATOM 1556 C C . SER A 1 201 ? 6.055 2.636 -3.017 1.00 90.94 201 SER A C 1
ATOM 1558 O O . SER A 1 201 ? 4.866 2.370 -3.171 1.00 90.94 201 SER A O 1
ATOM 1560 N N . THR A 1 202 ? 6.725 2.245 -1.936 1.00 90.62 202 THR A N 1
ATOM 1561 C CA . THR A 1 202 ? 6.112 1.500 -0.831 1.00 90.62 202 THR A CA 1
ATOM 1562 C C . THR A 1 202 ? 5.746 2.370 0.359 1.00 90.62 202 THR A C 1
ATOM 1564 O O . THR A 1 202 ? 5.160 1.852 1.311 1.00 90.62 202 THR A O 1
ATOM 1567 N N . MET A 1 203 ? 6.066 3.668 0.323 1.00 90.38 203 MET A N 1
ATOM 1568 C CA . MET A 1 203 ? 5.834 4.571 1.442 1.00 90.38 203 MET A CA 1
ATOM 1569 C C . MET A 1 203 ? 4.325 4.722 1.706 1.00 90.38 203 MET A C 1
ATOM 1571 O O . MET A 1 203 ? 3.599 5.289 0.884 1.00 90.38 203 MET A O 1
ATOM 1575 N N . PRO A 1 204 ? 3.816 4.277 2.867 1.00 88.69 204 PRO A N 1
ATOM 1576 C CA . PRO A 1 204 ? 2.380 4.218 3.128 1.00 88.69 204 PRO A CA 1
ATOM 1577 C C . PRO A 1 204 ? 1.800 5.553 3.634 1.00 88.69 204 PRO A C 1
ATOM 1579 O O . PRO A 1 204 ? 0.839 5.559 4.406 1.00 88.69 204 PRO A O 1
ATOM 1582 N N . LEU A 1 205 ? 2.370 6.698 3.240 1.00 87.06 205 LEU A N 1
ATOM 1583 C CA . LEU A 1 205 ? 2.071 8.004 3.844 1.00 87.06 205 LEU A CA 1
ATOM 1584 C C . LEU A 1 205 ? 0.578 8.395 3.763 1.00 87.06 205 LEU A C 1
ATOM 1586 O O . LEU A 1 205 ? 0.020 8.771 4.800 1.00 87.06 205 LEU A O 1
ATOM 1590 N N . PRO A 1 206 ? -0.125 8.242 2.618 1.00 85.19 206 PRO A N 1
ATOM 1591 C CA . PRO A 1 206 ? -1.564 8.513 2.558 1.00 85.19 206 PRO A CA 1
ATOM 1592 C C . PRO A 1 206 ? -2.379 7.610 3.498 1.00 85.19 206 PRO A C 1
ATOM 1594 O O . PRO A 1 206 ? -3.333 8.068 4.130 1.00 85.19 206 PRO A O 1
ATOM 1597 N N . GLY A 1 207 ? -1.979 6.340 3.635 1.00 88.00 207 GLY A N 1
ATOM 1598 C CA . GLY A 1 207 ? -2.608 5.374 4.538 1.00 88.00 207 GLY A CA 1
ATOM 1599 C C . GLY A 1 207 ? -2.386 5.723 6.011 1.00 88.00 207 GLY A C 1
ATOM 1600 O O . GLY A 1 207 ? -3.336 5.733 6.792 1.00 88.00 207 GLY A O 1
ATOM 1601 N N . MET A 1 208 ? -1.159 6.094 6.387 1.00 90.38 208 MET A N 1
ATOM 1602 C CA . MET A 1 208 ? -0.840 6.569 7.738 1.00 90.38 208 MET A CA 1
ATOM 1603 C C . MET A 1 208 ? -1.623 7.831 8.092 1.00 90.38 208 MET A C 1
ATOM 1605 O O . MET A 1 208 ? -2.198 7.905 9.175 1.00 90.38 208 MET A O 1
ATOM 1609 N N . PHE A 1 209 ? -1.708 8.798 7.174 1.00 88.50 209 PHE A N 1
ATOM 1610 C CA . PHE A 1 209 ? -2.515 9.999 7.377 1.00 88.50 209 PHE A CA 1
ATOM 1611 C C . PHE A 1 209 ? -4.002 9.661 7.548 1.00 88.50 209 PHE A C 1
ATOM 1613 O O . PHE A 1 209 ? -4.658 10.186 8.448 1.00 88.50 209 PHE A O 1
ATOM 1620 N N . ALA A 1 210 ? -4.541 8.742 6.741 1.00 86.06 210 ALA A N 1
ATOM 1621 C CA . ALA A 1 210 ? -5.926 8.298 6.873 1.00 86.06 210 ALA A CA 1
ATOM 1622 C C . ALA A 1 210 ? -6.200 7.645 8.239 1.00 86.06 210 ALA A C 1
ATOM 1624 O O . ALA A 1 210 ? -7.204 7.974 8.873 1.00 86.06 210 ALA A O 1
ATOM 1625 N N . LEU A 1 211 ? -5.303 6.784 8.727 1.00 88.81 211 LEU A N 1
ATOM 1626 C CA . LEU A 1 211 ? -5.418 6.160 10.050 1.00 88.81 211 LEU A CA 1
ATOM 1627 C C . LEU A 1 211 ? -5.249 7.172 11.190 1.00 88.81 211 LEU A C 1
ATOM 1629 O O . LEU A 1 211 ? -5.980 7.122 12.182 1.00 88.81 211 LEU A O 1
ATOM 1633 N N . ALA A 1 212 ? -4.329 8.127 11.050 1.00 88.50 212 ALA A N 1
ATOM 1634 C CA . ALA A 1 212 ? -4.127 9.197 12.021 1.00 88.50 212 ALA A CA 1
ATOM 1635 C C . ALA A 1 212 ? -5.380 10.074 12.127 1.00 88.50 212 ALA A C 1
ATOM 1637 O O . ALA A 1 212 ? -5.823 10.390 13.228 1.00 88.50 212 ALA A O 1
ATOM 1638 N N . LEU A 1 213 ? -6.019 10.380 10.995 1.00 85.81 213 LEU A N 1
ATOM 1639 C CA . LEU A 1 213 ? -7.283 11.102 10.983 1.00 85.81 213 LEU A CA 1
ATOM 1640 C C . LEU A 1 213 ? -8.418 10.285 11.611 1.00 85.81 213 LEU A C 1
ATOM 1642 O O . LEU A 1 213 ? -9.151 10.811 12.446 1.00 85.81 213 LEU A O 1
ATOM 1646 N N . LEU A 1 214 ? -8.581 9.011 11.242 1.00 83.00 214 LEU A N 1
ATOM 1647 C CA . LEU A 1 214 ? -9.643 8.150 11.787 1.00 83.00 214 LEU A CA 1
ATOM 1648 C C . LEU A 1 214 ? -9.521 7.985 13.304 1.00 83.00 214 LEU A C 1
ATOM 1650 O O . LEU A 1 214 ? -10.516 8.057 14.023 1.00 83.00 214 LEU A O 1
ATOM 1654 N N . SER A 1 215 ? -8.294 7.843 13.796 1.00 83.88 215 SER A N 1
ATOM 1655 C CA . SER A 1 215 ? -8.000 7.721 15.226 1.00 83.88 215 SER A CA 1
ATOM 1656 C C . SER A 1 215 ? -8.234 9.010 16.029 1.00 83.88 215 SER A C 1
ATOM 1658 O O . SER A 1 215 ? -8.197 8.965 17.258 1.00 83.88 215 SER A O 1
ATOM 1660 N N . VAL A 1 216 ? -8.461 10.155 15.375 1.00 81.81 216 VAL A N 1
ATOM 1661 C CA . VAL A 1 216 ? -8.852 11.423 16.023 1.00 81.81 216 VAL A CA 1
ATOM 1662 C C . VAL A 1 216 ? -10.332 11.738 15.804 1.00 81.81 216 VAL A C 1
ATOM 1664 O O . VAL A 1 216 ? -11.000 12.172 16.735 1.00 81.81 216 VAL A O 1
ATOM 1667 N N . THR A 1 217 ? -10.849 11.502 14.596 1.00 76.06 217 THR A N 1
ATOM 1668 C CA . THR A 1 217 ? -12.206 11.902 14.177 1.00 76.06 217 THR A CA 1
ATOM 1669 C C . THR A 1 217 ? -13.286 10.894 14.536 1.00 76.06 217 THR A C 1
ATOM 1671 O O . THR A 1 217 ? -14.417 11.295 14.787 1.00 76.06 217 THR A O 1
ATOM 1674 N N . GLN A 1 218 ? -12.971 9.595 14.550 1.00 69.25 218 GLN A N 1
ATOM 1675 C CA . GLN A 1 218 ? -13.970 8.555 14.793 1.00 69.25 218 GLN A CA 1
ATOM 1676 C C . GLN A 1 218 ? -13.817 7.841 16.134 1.00 69.25 218 GLN A C 1
ATOM 1678 O O . GLN A 1 218 ? -14.756 7.129 16.456 1.00 69.25 218 GLN A O 1
ATOM 1683 N N . GLN A 1 219 ? -12.710 8.040 16.881 1.00 62.66 219 GLN A N 1
ATOM 1684 C CA . GLN A 1 219 ? -12.344 7.573 18.253 1.00 62.66 219 GLN A CA 1
ATOM 1685 C C . GLN A 1 219 ? -12.867 6.206 18.757 1.00 62.66 219 GLN A C 1
ATOM 1687 O O . GLN A 1 219 ? -12.669 5.843 19.912 1.00 62.66 219 GLN A O 1
ATOM 1692 N N . LYS A 1 220 ? -13.494 5.407 17.904 1.00 69.75 220 LYS A N 1
ATOM 1693 C CA . LYS A 1 220 ? -14.027 4.089 18.183 1.00 69.75 220 LYS A CA 1
ATOM 1694 C C . LYS A 1 220 ? -12.971 3.107 17.748 1.00 69.75 220 LYS A C 1
ATOM 1696 O O . LYS A 1 220 ? -12.678 2.967 16.558 1.00 69.75 220 LYS A O 1
ATOM 1701 N N . LYS A 1 221 ? -12.379 2.445 18.731 1.00 76.38 221 LYS A N 1
ATOM 1702 C CA . LYS A 1 221 ? -11.361 1.420 18.532 1.00 76.38 221 LYS A CA 1
ATOM 1703 C C . LYS A 1 221 ? -11.839 0.360 17.535 1.00 76.38 221 LYS A C 1
ATOM 1705 O O . LYS A 1 221 ? -11.063 -0.092 16.700 1.00 76.38 221 LYS A O 1
ATOM 1710 N N . GLU A 1 222 ? -13.128 0.036 17.556 1.00 78.56 222 GLU A N 1
ATOM 1711 C CA . GLU A 1 222 ? -13.802 -0.910 16.662 1.00 78.56 222 GLU A CA 1
ATOM 1712 C C . GLU A 1 222 ? -13.631 -0.546 15.178 1.00 78.56 222 GLU A C 1
ATOM 1714 O O . GLU A 1 222 ? -13.369 -1.430 14.359 1.00 78.56 222 GLU A O 1
ATOM 1719 N N . VAL A 1 223 ? -13.642 0.751 14.843 1.00 78.44 223 VAL A N 1
ATOM 1720 C CA . VAL A 1 223 ? -13.472 1.247 13.468 1.00 78.44 223 VAL A CA 1
ATOM 1721 C C . VAL A 1 223 ? -12.096 0.864 12.933 1.00 78.44 223 VAL A C 1
ATOM 1723 O O . VAL A 1 223 ? -11.989 0.254 11.869 1.00 78.44 223 VAL A O 1
ATOM 1726 N N . LEU A 1 224 ? -11.036 1.188 13.676 1.00 82.19 224 LEU A N 1
ATOM 1727 C CA . LEU A 1 224 ? -9.655 0.881 13.285 1.00 82.19 224 LEU A CA 1
ATOM 1728 C C . LEU A 1 224 ? -9.401 -0.625 13.277 1.00 82.19 224 LEU A C 1
ATOM 1730 O O . LEU A 1 224 ? -8.730 -1.153 12.395 1.00 82.19 224 LEU A O 1
ATOM 1734 N N . LEU A 1 225 ? -9.986 -1.329 14.238 1.00 84.88 225 LEU A N 1
ATOM 1735 C CA . LEU A 1 225 ? -9.882 -2.773 14.357 1.00 84.88 225 LEU A CA 1
ATOM 1736 C C . LEU A 1 225 ? -10.578 -3.520 13.211 1.00 84.88 225 LEU A C 1
ATOM 1738 O O . LEU A 1 225 ? -10.084 -4.569 12.807 1.00 84.88 225 LEU A O 1
ATOM 1742 N N . SER A 1 226 ? -11.660 -2.973 12.649 1.00 83.06 226 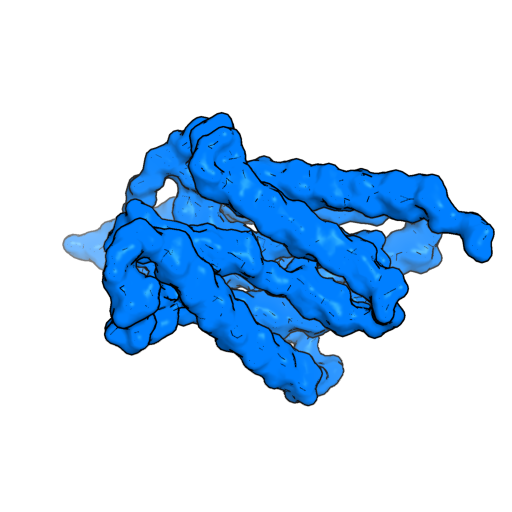SER A N 1
ATOM 1743 C CA . SER A 1 226 ? -12.337 -3.543 11.474 1.00 83.06 226 SER A CA 1
ATOM 1744 C C . SER A 1 226 ? -11.508 -3.437 10.185 1.00 83.06 226 SER A C 1
ATOM 1746 O O . SER A 1 226 ? -11.568 -4.337 9.351 1.00 83.06 226 SER A O 1
ATOM 1748 N N . LEU A 1 227 ? -10.682 -2.389 10.047 1.00 85.50 227 LEU A N 1
ATOM 1749 C CA . LEU A 1 227 ? -9.661 -2.290 8.990 1.00 85.50 227 LEU A CA 1
ATOM 1750 C C . LEU A 1 227 ? -8.558 -3.337 9.211 1.00 85.50 227 LEU A C 1
ATOM 1752 O O . LEU A 1 227 ? -8.049 -3.941 8.267 1.00 85.50 227 LEU A O 1
ATOM 1756 N N . GLY A 1 228 ? -8.213 -3.577 10.478 1.00 85.12 228 GLY A N 1
ATOM 1757 C CA . GLY A 1 228 ? -7.210 -4.557 10.878 1.00 85.12 228 GLY A CA 1
ATOM 1758 C C . GLY A 1 228 ? -7.573 -6.001 10.539 1.00 85.12 228 GLY A C 1
ATOM 1759 O O . GLY A 1 228 ? -6.660 -6.806 10.399 1.00 85.12 228 GLY A O 1
ATOM 1760 N N . ASP A 1 229 ? -8.855 -6.347 10.373 1.00 86.31 229 ASP A N 1
ATOM 1761 C CA . ASP A 1 229 ? -9.302 -7.711 10.028 1.00 86.31 229 ASP A CA 1
ATOM 1762 C C . ASP A 1 229 ? -8.712 -8.214 8.698 1.00 86.31 229 ASP A C 1
ATOM 1764 O O . ASP A 1 229 ? -8.528 -9.417 8.509 1.00 86.31 229 ASP A O 1
ATOM 1768 N N . THR A 1 230 ? -8.418 -7.302 7.769 1.00 90.19 230 THR A N 1
ATOM 1769 C CA . THR A 1 230 ? -8.034 -7.639 6.391 1.00 90.19 230 THR A CA 1
ATOM 1770 C C . THR A 1 230 ? -6.720 -7.017 5.939 1.00 90.19 230 THR A C 1
ATOM 1772 O O . THR A 1 230 ? -6.247 -7.350 4.857 1.00 90.19 230 THR A O 1
ATOM 1775 N N . VAL A 1 231 ? -6.077 -6.169 6.745 1.00 91.56 231 VAL A N 1
ATOM 1776 C CA . VAL A 1 231 ? -4.827 -5.490 6.352 1.00 91.56 231 VAL A CA 1
ATOM 1777 C C . VAL A 1 231 ? -3.700 -6.459 5.971 1.00 91.56 231 VAL A C 1
ATOM 1779 O O . VAL A 1 231 ? -2.914 -6.175 5.070 1.00 91.56 231 VAL A O 1
ATOM 1782 N N . LEU A 1 232 ? -3.663 -7.651 6.578 1.00 93.06 232 LEU A N 1
ATOM 1783 C CA . LEU A 1 232 ? -2.696 -8.702 6.238 1.00 93.06 232 LEU A CA 1
ATOM 1784 C C . LEU A 1 232 ? -2.995 -9.426 4.914 1.00 93.06 232 LEU A C 1
ATOM 1786 O O . LEU A 1 232 ? -2.128 -10.131 4.402 1.00 93.06 232 LEU A O 1
ATOM 1790 N N . LEU A 1 233 ? -4.188 -9.266 4.339 1.00 93.00 233 LEU A N 1
ATOM 1791 C CA . LEU A 1 233 ? -4.510 -9.805 3.012 1.00 93.00 233 LEU A CA 1
ATOM 1792 C C . LEU A 1 233 ? -3.928 -8.941 1.890 1.00 93.00 233 LEU A C 1
ATOM 1794 O O . LEU A 1 233 ? -3.715 -9.424 0.784 1.00 93.00 233 LEU A O 1
ATOM 1798 N N . GLY A 1 234 ? -3.641 -7.674 2.179 1.00 92.06 234 GLY A N 1
ATOM 1799 C CA . GLY A 1 234 ? -3.047 -6.739 1.237 1.00 92.06 234 GLY A CA 1
ATOM 1800 C C . GLY A 1 234 ? -1.721 -7.211 0.632 1.00 92.06 234 GLY A C 1
ATOM 1801 O O . GLY A 1 234 ? -1.633 -7.342 -0.590 1.00 92.06 234 GLY A O 1
ATOM 1802 N N . PRO A 1 235 ? -0.713 -7.593 1.436 1.00 93.81 235 PRO A N 1
ATOM 1803 C CA . PRO A 1 235 ? 0.539 -8.111 0.893 1.00 93.81 235 PRO A CA 1
ATOM 1804 C C . PRO A 1 235 ? 0.380 -9.412 0.077 1.00 93.81 235 PRO A C 1
ATOM 1806 O O . PRO A 1 235 ? 1.155 -9.632 -0.852 1.00 93.81 235 PRO A O 1
ATOM 1809 N N . LEU A 1 236 ? -0.653 -10.233 0.336 1.00 94.44 236 LEU A N 1
ATOM 1810 C CA . LEU A 1 236 ? -0.968 -11.414 -0.491 1.00 94.44 236 LEU A CA 1
ATOM 1811 C C . LEU A 1 236 ? -1.422 -11.050 -1.907 1.00 94.44 236 LEU A C 1
ATOM 1813 O O . LEU A 1 236 ? -1.290 -11.863 -2.813 1.00 94.44 236 LEU A O 1
ATOM 1817 N N . LEU A 1 237 ? -1.942 -9.841 -2.110 1.00 94.44 237 LEU A N 1
ATOM 1818 C CA . LEU A 1 237 ? -2.215 -9.292 -3.434 1.00 94.44 237 LEU A CA 1
ATOM 1819 C C . LEU A 1 237 ? -0.957 -8.639 -4.025 1.00 94.44 23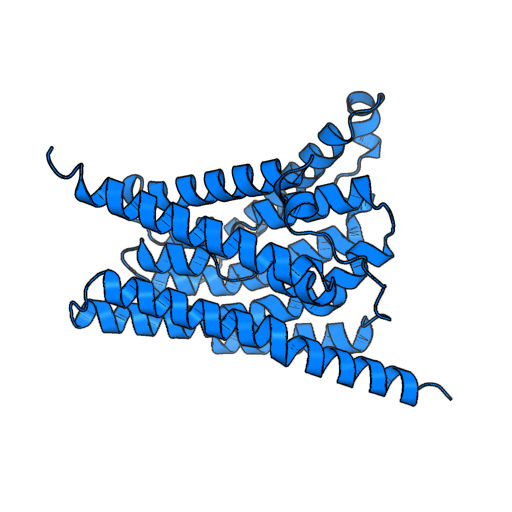7 LEU A C 1
ATOM 1821 O O . LEU A 1 237 ? -0.635 -8.845 -5.191 1.00 94.44 237 LEU A O 1
ATOM 1825 N N . VAL A 1 238 ? -0.240 -7.853 -3.221 1.00 94.12 238 VAL A N 1
ATOM 1826 C CA . VAL A 1 238 ? 0.872 -7.006 -3.681 1.00 94.12 238 VAL A CA 1
ATOM 1827 C C . VAL A 1 238 ? 2.075 -7.823 -4.135 1.00 94.12 238 VAL A C 1
ATOM 1829 O O . VAL A 1 238 ? 2.676 -7.483 -5.151 1.00 94.12 238 VAL A O 1
ATOM 1832 N N . ILE A 1 239 ? 2.436 -8.889 -3.418 1.00 94.62 239 ILE A N 1
ATOM 1833 C CA . ILE A 1 239 ? 3.587 -9.733 -3.772 1.00 94.62 239 ILE A CA 1
ATOM 1834 C C . ILE A 1 239 ? 3.408 -10.363 -5.165 1.00 94.62 239 ILE A C 1
ATOM 1836 O O . ILE A 1 239 ? 4.250 -10.099 -6.027 1.00 94.62 239 ILE A O 1
ATOM 1840 N N . PRO A 1 240 ? 2.335 -11.132 -5.452 1.00 94.62 240 PRO A N 1
ATOM 1841 C CA . PRO A 1 240 ? 2.146 -11.701 -6.783 1.00 94.62 240 PRO A CA 1
ATOM 1842 C C . PRO A 1 240 ? 1.932 -10.619 -7.842 1.00 94.62 240 PRO A C 1
ATOM 1844 O O . PRO A 1 240 ? 2.498 -10.736 -8.925 1.00 94.62 240 PRO A O 1
ATOM 1847 N N . PHE A 1 241 ? 1.198 -9.541 -7.533 1.00 95.25 241 PHE A N 1
ATOM 1848 C CA . PHE A 1 241 ? 1.042 -8.407 -8.449 1.00 95.25 241 PHE A CA 1
ATOM 1849 C C . PHE A 1 241 ? 2.399 -7.881 -8.926 1.00 95.25 241 PHE A C 1
ATOM 1851 O O . PHE A 1 241 ? 2.636 -7.806 -10.126 1.00 95.25 241 PHE A O 1
ATOM 1858 N N . ASN A 1 242 ? 3.299 -7.554 -7.995 1.00 95.12 242 ASN A N 1
ATOM 1859 C CA . ASN A 1 242 ? 4.596 -6.966 -8.325 1.00 95.12 242 ASN A CA 1
ATOM 1860 C C . ASN A 1 242 ? 5.522 -7.976 -8.995 1.00 95.12 242 ASN A C 1
ATOM 1862 O O . ASN A 1 242 ? 6.252 -7.612 -9.909 1.00 95.12 242 ASN A O 1
ATOM 1866 N N . TYR A 1 243 ? 5.468 -9.244 -8.584 1.00 95.25 243 TYR A N 1
ATOM 1867 C CA . TYR A 1 243 ? 6.227 -10.302 -9.235 1.00 95.25 243 TYR A CA 1
ATOM 1868 C C . TYR A 1 243 ? 5.840 -10.422 -10.713 1.00 95.25 243 TYR A C 1
ATOM 1870 O O . TYR A 1 243 ? 6.693 -10.273 -11.586 1.00 95.25 243 TYR A O 1
ATOM 1878 N N . PHE A 1 244 ? 4.556 -10.628 -11.011 1.00 96.31 244 PHE A N 1
ATOM 1879 C CA . PHE A 1 244 ? 4.092 -10.807 -12.386 1.00 96.31 244 PHE A CA 1
ATOM 1880 C C . PHE A 1 244 ? 4.221 -9.529 -13.219 1.00 96.31 244 PHE A C 1
ATOM 1882 O O . PHE A 1 244 ? 4.643 -9.604 -14.372 1.00 96.31 244 PHE A O 1
ATOM 1889 N N . LEU A 1 245 ? 3.921 -8.360 -12.644 1.00 96.38 245 LEU A N 1
ATOM 1890 C CA . LEU A 1 245 ? 4.051 -7.091 -13.354 1.00 96.38 245 LEU A CA 1
ATOM 1891 C C . LEU A 1 245 ? 5.509 -6.801 -13.720 1.00 96.38 245 LEU A C 1
ATOM 1893 O O . LEU A 1 245 ? 5.773 -6.412 -14.853 1.00 96.38 245 LEU A O 1
ATOM 1897 N N . ALA A 1 246 ? 6.462 -7.033 -12.815 1.00 95.25 246 ALA A N 1
ATOM 1898 C CA . ALA A 1 246 ? 7.874 -6.805 -13.106 1.00 95.25 246 ALA A CA 1
ATOM 1899 C C . ALA A 1 246 ? 8.382 -7.694 -14.249 1.00 95.25 246 ALA A C 1
ATOM 1901 O O . ALA A 1 246 ? 9.075 -7.204 -15.140 1.00 95.25 246 ALA A O 1
ATOM 1902 N N . HIS A 1 247 ? 7.984 -8.971 -14.275 1.00 95.50 247 HIS A N 1
ATOM 1903 C CA . HIS A 1 247 ? 8.321 -9.880 -15.377 1.00 95.50 247 HIS A CA 1
ATOM 1904 C C . HIS A 1 247 ? 7.664 -9.445 -16.693 1.00 95.50 247 HIS A C 1
ATOM 1906 O O . HIS A 1 247 ? 8.314 -9.472 -17.737 1.00 95.50 247 HIS A O 1
ATOM 1912 N N . ALA A 1 248 ? 6.406 -8.996 -16.653 1.00 96.00 248 ALA A N 1
ATOM 1913 C CA . ALA A 1 248 ? 5.720 -8.471 -17.829 1.00 96.00 248 ALA A CA 1
ATOM 1914 C C . ALA A 1 248 ? 6.405 -7.204 -18.368 1.00 96.00 248 ALA A C 1
ATOM 1916 O O . ALA A 1 248 ? 6.664 -7.114 -19.564 1.00 96.00 248 ALA A O 1
ATOM 1917 N N . MET A 1 249 ? 6.759 -6.253 -17.498 1.00 95.50 249 MET A N 1
ATOM 1918 C CA . MET A 1 249 ? 7.474 -5.030 -17.883 1.00 95.50 249 MET A CA 1
ATOM 1919 C C . MET A 1 249 ? 8.847 -5.340 -18.477 1.00 95.50 249 MET A C 1
ATOM 1921 O O . MET A 1 249 ? 9.207 -4.781 -19.512 1.00 95.50 249 MET A O 1
ATOM 1925 N N . LEU A 1 250 ? 9.596 -6.264 -17.869 1.00 94.38 250 LEU A N 1
ATOM 1926 C CA . LEU A 1 250 ? 10.885 -6.704 -18.399 1.00 94.38 250 LEU A CA 1
ATOM 1927 C C . LEU A 1 250 ? 10.735 -7.300 -19.805 1.00 94.38 250 LEU A C 1
ATOM 1929 O O . LEU A 1 250 ? 11.482 -6.938 -20.713 1.00 94.38 250 LEU A O 1
ATOM 1933 N N . ALA A 1 251 ? 9.741 -8.170 -20.003 1.00 94.69 251 ALA A N 1
ATOM 1934 C CA . ALA A 1 251 ? 9.463 -8.775 -21.300 1.00 94.69 251 ALA A CA 1
ATOM 1935 C C . ALA A 1 251 ? 9.049 -7.733 -22.352 1.00 94.69 251 ALA A C 1
ATOM 1937 O O . ALA A 1 251 ? 9.553 -7.767 -23.472 1.00 94.69 251 ALA A O 1
ATOM 1938 N N . LEU A 1 252 ? 8.177 -6.781 -22.006 1.00 94.38 252 LEU A N 1
ATOM 1939 C CA . LEU A 1 252 ? 7.743 -5.718 -22.922 1.00 94.38 252 LEU A CA 1
ATOM 1940 C C . LEU A 1 252 ? 8.900 -4.815 -23.354 1.00 94.38 252 LEU A C 1
ATOM 1942 O O . LEU A 1 252 ? 8.999 -4.468 -24.531 1.00 94.38 252 LEU A O 1
ATOM 1946 N N . ARG A 1 253 ? 9.802 -4.482 -22.426 1.00 93.12 253 ARG A N 1
ATOM 1947 C CA . ARG A 1 253 ? 10.996 -3.675 -22.712 1.00 93.12 253 ARG A CA 1
ATOM 1948 C C . ARG A 1 253 ? 11.999 -4.409 -23.578 1.00 93.12 253 ARG A C 1
ATOM 1950 O O . ARG A 1 253 ? 12.525 -3.812 -24.511 1.00 93.12 253 ARG A O 1
ATOM 1957 N N . ALA A 1 254 ? 12.200 -5.704 -23.338 1.00 91.94 254 ALA A N 1
ATOM 1958 C CA . ALA A 1 254 ? 13.030 -6.541 -24.201 1.00 91.94 254 ALA A CA 1
ATOM 1959 C C . ALA A 1 254 ? 12.523 -6.561 -25.657 1.00 91.94 254 ALA A C 1
ATOM 1961 O O . ALA A 1 254 ? 13.324 -6.639 -26.582 1.00 91.94 254 ALA A O 1
ATOM 1962 N N . HIS A 1 255 ? 11.209 -6.424 -25.865 1.00 92.38 255 HIS A N 1
ATOM 1963 C CA . HIS A 1 255 ? 10.587 -6.350 -27.191 1.00 92.38 255 HIS A CA 1
ATOM 1964 C C . HIS A 1 255 ? 10.330 -4.917 -27.685 1.00 92.38 255 HIS A C 1
ATOM 1966 O O . HIS A 1 255 ? 9.692 -4.743 -28.719 1.00 92.38 255 HIS A O 1
ATOM 1972 N N . SER A 1 256 ? 10.795 -3.883 -26.970 1.00 89.62 256 SER A N 1
ATOM 1973 C CA . SER A 1 256 ? 10.566 -2.470 -27.323 1.00 89.62 256 SER A CA 1
ATOM 1974 C C . SER A 1 256 ? 9.087 -2.123 -27.581 1.00 89.62 256 SER A C 1
ATOM 1976 O O . SER A 1 256 ? 8.776 -1.311 -28.449 1.00 89.62 256 SER A O 1
ATOM 1978 N N . ALA A 1 257 ? 8.165 -2.722 -26.817 1.00 87.88 257 ALA A N 1
ATOM 1979 C CA . ALA A 1 257 ? 6.713 -2.600 -27.014 1.00 87.88 257 ALA A CA 1
ATOM 1980 C C . ALA A 1 257 ? 6.180 -1.154 -26.915 1.00 87.88 257 ALA A C 1
ATOM 1982 O O . ALA A 1 257 ? 5.094 -0.841 -27.404 1.00 87.88 257 ALA A O 1
ATOM 1983 N N . GLY A 1 258 ? 6.945 -0.265 -26.283 1.00 87.75 258 GLY A N 1
ATOM 1984 C CA . GLY A 1 258 ? 6.608 1.142 -26.139 1.00 87.75 258 GLY A CA 1
ATOM 1985 C C . GLY A 1 258 ? 5.672 1.430 -24.964 1.00 87.75 258 GLY A C 1
ATOM 1986 O O . GLY A 1 258 ? 4.982 0.570 -24.413 1.00 87.75 258 GLY A O 1
ATOM 1987 N N . LEU A 1 259 ? 5.648 2.703 -24.578 1.00 86.00 259 LEU A N 1
ATOM 1988 C CA . LEU A 1 259 ? 5.065 3.160 -23.319 1.00 86.00 259 LEU A CA 1
ATOM 1989 C C . LEU A 1 259 ? 3.543 2.989 -23.234 1.00 86.00 259 LEU A C 1
ATOM 1991 O O . LEU A 1 259 ? 3.019 2.733 -22.154 1.00 86.00 259 LEU A O 1
ATOM 1995 N N . ALA A 1 260 ? 2.826 3.089 -24.356 1.00 90.19 260 ALA A N 1
ATOM 1996 C CA . ALA A 1 260 ? 1.379 2.873 -24.380 1.00 90.19 260 ALA A CA 1
ATOM 1997 C C . ALA A 1 260 ? 1.010 1.438 -23.962 1.00 90.19 260 ALA A C 1
ATOM 1999 O O . ALA A 1 260 ? 0.067 1.243 -23.194 1.00 90.19 260 ALA A O 1
ATOM 2000 N N . ILE A 1 261 ? 1.785 0.444 -24.412 1.00 93.56 261 ILE A N 1
ATOM 2001 C CA . ILE A 1 261 ? 1.579 -0.966 -24.055 1.00 93.56 261 ILE A CA 1
ATOM 2002 C C . ILE A 1 261 ? 1.985 -1.211 -22.599 1.00 93.56 261 ILE A C 1
ATOM 2004 O O . ILE A 1 261 ? 1.262 -1.897 -21.872 1.00 93.56 261 ILE A O 1
ATOM 2008 N N . GLU A 1 262 ? 3.082 -0.605 -22.134 1.00 92.69 262 GLU A N 1
ATOM 2009 C CA . GLU A 1 262 ? 3.466 -0.663 -20.716 1.00 92.69 262 GLU A CA 1
ATOM 2010 C C . GLU A 1 262 ? 2.361 -0.091 -19.809 1.00 92.69 262 GLU A C 1
ATOM 2012 O O . GLU A 1 262 ? 1.946 -0.737 -18.844 1.00 92.69 262 GLU A O 1
ATOM 2017 N N . MET A 1 263 ? 1.811 1.079 -20.155 1.00 92.56 263 MET A N 1
ATOM 2018 C CA . MET A 1 263 ? 0.708 1.711 -19.421 1.00 92.56 263 MET A CA 1
ATOM 2019 C C . MET A 1 263 ? -0.561 0.859 -19.434 1.00 92.56 263 MET A C 1
ATOM 2021 O O . MET A 1 263 ? -1.161 0.645 -18.380 1.00 92.56 263 MET A O 1
ATOM 2025 N N . ALA A 1 264 ? -0.960 0.342 -20.600 1.00 95.00 264 ALA A N 1
ATOM 2026 C CA . ALA A 1 264 ? -2.113 -0.547 -20.717 1.00 95.00 264 ALA A CA 1
ATOM 2027 C C . ALA A 1 264 ? -1.944 -1.801 -19.846 1.00 95.00 264 ALA A C 1
ATOM 2029 O O . ALA A 1 264 ? -2.887 -2.230 -19.182 1.00 95.00 264 ALA A O 1
ATOM 2030 N N . THR A 1 265 ? -0.726 -2.340 -19.782 1.00 95.81 265 THR A N 1
ATOM 2031 C CA . THR A 1 265 ? -0.396 -3.488 -18.933 1.00 95.81 265 THR A CA 1
ATOM 2032 C C . THR A 1 265 ? -0.551 -3.139 -17.456 1.00 95.81 265 THR A C 1
ATOM 2034 O O . THR A 1 265 ? -1.226 -3.867 -16.733 1.00 95.81 265 THR A O 1
ATOM 2037 N N . VAL A 1 266 ? -0.028 -2.001 -16.992 1.00 93.75 266 VAL A N 1
ATOM 2038 C CA . VAL A 1 266 ? -0.228 -1.571 -15.594 1.00 93.75 266 VAL A CA 1
ATOM 2039 C C . VAL A 1 266 ? -1.702 -1.367 -15.259 1.00 93.75 266 VAL A C 1
ATOM 2041 O O . VAL A 1 266 ? -2.154 -1.826 -14.210 1.00 93.75 266 VAL A O 1
ATOM 2044 N N . ILE A 1 267 ? -2.473 -0.752 -16.157 1.00 94.00 267 ILE A N 1
ATOM 2045 C CA . ILE A 1 267 ? -3.920 -0.575 -15.979 1.00 94.00 267 ILE A CA 1
ATOM 2046 C C . ILE A 1 267 ? -4.624 -1.933 -15.879 1.00 94.00 267 ILE A C 1
ATOM 2048 O O . ILE A 1 267 ? -5.475 -2.115 -15.005 1.00 94.00 267 ILE A O 1
ATOM 2052 N N . ALA A 1 268 ? -4.262 -2.900 -16.724 1.00 95.75 268 ALA A N 1
ATOM 2053 C CA . ALA A 1 268 ? -4.821 -4.250 -16.682 1.00 95.75 268 ALA A CA 1
ATOM 2054 C C . ALA A 1 268 ? -4.508 -4.948 -15.350 1.00 95.75 268 ALA A C 1
ATOM 2056 O O . ALA A 1 268 ? -5.405 -5.505 -14.713 1.00 95.75 268 ALA A O 1
ATOM 2057 N N . PHE A 1 269 ? -3.266 -4.847 -14.878 1.00 95.69 269 PHE A N 1
ATOM 2058 C CA . PHE A 1 269 ? -2.852 -5.392 -13.588 1.00 95.69 269 PHE A CA 1
ATOM 2059 C C . PHE A 1 269 ? -3.592 -4.729 -12.418 1.00 95.69 269 PHE A C 1
ATOM 2061 O O . PHE A 1 269 ? -4.082 -5.431 -11.530 1.00 95.69 269 PHE A O 1
ATOM 2068 N N . TRP A 1 270 ? -3.736 -3.399 -12.401 1.00 94.44 270 TRP A N 1
ATOM 2069 C CA . TRP A 1 270 ? -4.536 -2.716 -11.375 1.00 94.44 270 TRP A CA 1
ATOM 2070 C C . TRP A 1 270 ? -6.005 -3.106 -11.433 1.00 94.44 270 TRP A C 1
ATOM 2072 O O . TRP A 1 270 ? -6.625 -3.264 -10.385 1.00 94.44 270 TRP A O 1
ATOM 2082 N N . SER A 1 271 ? -6.556 -3.296 -12.630 1.00 93.56 271 SER A N 1
ATOM 2083 C CA . SER A 1 271 ? -7.943 -3.730 -12.814 1.00 93.56 271 SER A CA 1
ATOM 20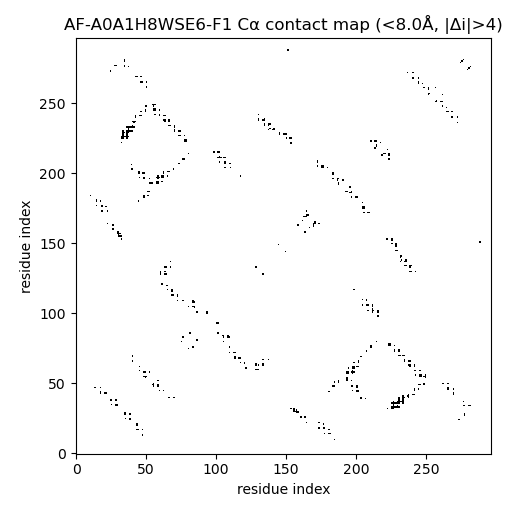84 C C . SER A 1 271 ? -8.155 -5.141 -12.264 1.00 93.56 271 SER A C 1
ATOM 2086 O O . SER A 1 271 ? -9.130 -5.381 -11.555 1.00 93.56 271 SER A O 1
ATOM 2088 N N . ALA A 1 272 ? -7.211 -6.056 -12.503 1.00 94.38 272 ALA A N 1
ATOM 2089 C CA . ALA A 1 272 ? -7.230 -7.402 -11.931 1.00 94.38 272 ALA A CA 1
ATOM 2090 C C . ALA A 1 272 ? -7.116 -7.374 -10.397 1.00 94.38 272 ALA A C 1
ATOM 2092 O O . ALA A 1 272 ? -7.882 -8.043 -9.699 1.00 94.38 272 ALA A O 1
ATOM 2093 N N . ALA A 1 273 ? -6.212 -6.551 -9.859 1.00 93.62 273 ALA A N 1
ATOM 2094 C CA . ALA A 1 273 ? -6.069 -6.346 -8.420 1.00 93.62 273 ALA A CA 1
ATOM 2095 C C . ALA A 1 273 ? -7.351 -5.768 -7.797 1.00 93.62 273 ALA A C 1
ATOM 2097 O O . ALA A 1 273 ? -7.832 -6.268 -6.781 1.00 93.62 273 ALA A O 1
ATOM 2098 N N . ALA A 1 274 ? -7.948 -4.758 -8.430 1.00 91.38 274 ALA A N 1
ATOM 2099 C CA . ALA A 1 274 ? -9.213 -4.170 -8.009 1.00 91.38 274 ALA A CA 1
ATOM 2100 C C . ALA A 1 274 ? -10.349 -5.202 -8.059 1.00 91.38 274 ALA A C 1
ATOM 2102 O O . ALA A 1 274 ? -11.110 -5.301 -7.103 1.00 91.38 274 ALA A O 1
ATOM 2103 N N . ALA A 1 275 ? -10.440 -6.029 -9.103 1.00 91.31 275 ALA A N 1
ATOM 2104 C CA . ALA A 1 275 ? -11.436 -7.097 -9.181 1.00 91.31 275 ALA A CA 1
ATOM 2105 C C . ALA A 1 275 ? -11.289 -8.103 -8.026 1.00 91.31 275 ALA A C 1
ATOM 2107 O O . ALA A 1 275 ? -12.282 -8.462 -7.391 1.00 91.31 275 ALA A O 1
ATOM 2108 N N . LEU A 1 276 ? -10.060 -8.499 -7.673 1.00 92.19 276 LEU A N 1
ATOM 2109 C CA . LEU A 1 276 ? -9.822 -9.366 -6.514 1.00 92.19 276 LEU A CA 1
ATOM 2110 C C . LEU A 1 276 ? -10.334 -8.718 -5.214 1.00 92.19 276 LEU A C 1
ATOM 2112 O O . LEU A 1 276 ? -10.992 -9.365 -4.399 1.00 92.19 276 LEU A O 1
ATOM 2116 N N . VAL A 1 277 ? -10.088 -7.422 -5.040 1.00 92.50 277 VAL A N 1
ATOM 2117 C CA . VAL A 1 277 ? -10.475 -6.681 -3.833 1.00 92.50 277 VAL A CA 1
ATOM 2118 C C . VAL A 1 277 ? -11.974 -6.380 -3.770 1.00 92.50 277 VAL A C 1
ATOM 2120 O O . VAL A 1 277 ? -12.573 -6.499 -2.708 1.00 92.50 277 VAL A O 1
ATOM 2123 N N . PHE A 1 278 ? -12.610 -5.993 -4.871 1.00 91.38 278 PHE A N 1
ATOM 2124 C CA . PHE A 1 278 ? -14.010 -5.553 -4.871 1.00 91.38 278 PHE A CA 1
ATOM 2125 C C . PHE A 1 278 ? -15.005 -6.679 -5.166 1.00 91.38 278 PHE A C 1
ATOM 2127 O O . PHE A 1 278 ? -16.191 -6.523 -4.886 1.00 91.38 278 PHE A O 1
ATOM 2134 N N . VAL A 1 279 ? -14.546 -7.821 -5.686 1.00 90.00 279 VAL A N 1
ATOM 2135 C CA . VAL A 1 279 ? -15.404 -8.977 -5.992 1.00 90.00 279 VAL A CA 1
ATOM 2136 C C . VAL A 1 279 ? -15.087 -10.155 -5.078 1.00 90.00 279 VAL A C 1
ATOM 2138 O O . VAL A 1 279 ? -15.978 -10.655 -4.389 1.00 90.00 279 VAL A O 1
ATOM 2141 N N . VAL A 1 280 ? -13.825 -10.589 -5.021 1.00 88.44 280 VAL A N 1
ATOM 2142 C CA . VAL A 1 280 ? -13.453 -11.827 -4.312 1.00 88.44 280 VAL A CA 1
ATOM 2143 C C . VAL A 1 280 ? -13.427 -11.626 -2.799 1.00 88.44 280 VAL A C 1
ATOM 2145 O O . VAL A 1 280 ? -13.992 -12.441 -2.064 1.00 88.44 280 VAL A O 1
ATOM 2148 N N . LEU A 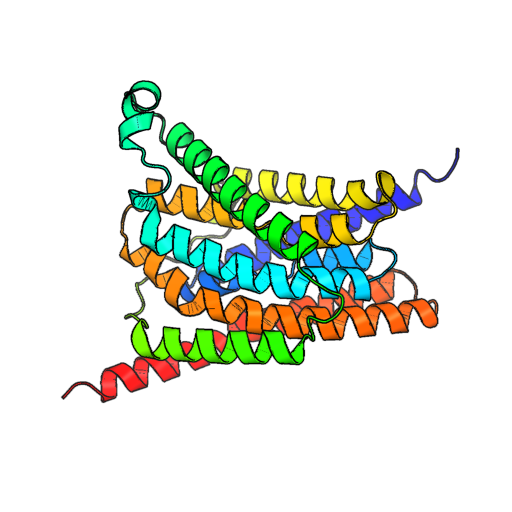1 281 ? -12.852 -10.524 -2.309 1.00 90.56 281 LEU A N 1
ATOM 2149 C CA . LEU A 1 281 ? -12.795 -10.257 -0.869 1.00 90.56 281 LEU A CA 1
ATOM 2150 C C . LEU A 1 281 ? -14.196 -10.180 -0.222 1.00 90.56 281 LEU A C 1
ATOM 2152 O O . LEU A 1 281 ? -14.391 -10.858 0.787 1.00 90.56 281 LEU A O 1
ATOM 2156 N N . PRO A 1 282 ? -15.213 -9.486 -0.778 1.00 89.19 282 PRO A N 1
ATOM 2157 C CA . PRO A 1 282 ? -16.567 -9.520 -0.220 1.00 89.19 282 PRO A CA 1
ATOM 2158 C C . PRO A 1 282 ? -17.202 -10.914 -0.183 1.00 89.19 282 PRO A C 1
ATOM 2160 O O . PRO A 1 282 ? -18.043 -11.189 0.676 1.00 89.19 282 PRO A O 1
ATOM 2163 N N . VAL A 1 283 ? -16.855 -11.809 -1.115 1.00 89.62 283 VAL A N 1
ATOM 2164 C CA . VAL A 1 283 ? -17.315 -13.209 -1.085 1.00 89.62 283 VAL A CA 1
ATOM 2165 C C . VAL A 1 283 ? -16.654 -13.957 0.073 1.00 89.62 283 VAL A C 1
ATOM 2167 O O . VAL A 1 283 ? -17.354 -14.589 0.869 1.00 89.62 283 VAL A O 1
ATOM 2170 N N . PHE A 1 284 ? -15.335 -13.821 0.225 1.00 88.81 284 PHE A N 1
ATOM 2171 C CA . PHE A 1 284 ? -14.581 -14.404 1.337 1.00 88.81 284 PHE A CA 1
ATOM 2172 C C . PHE A 1 284 ? -15.083 -13.910 2.702 1.00 88.81 284 PHE A C 1
ATOM 2174 O O . PHE A 1 284 ? -15.352 -14.711 3.598 1.00 88.81 284 PHE A O 1
ATOM 2181 N N . VAL A 1 285 ? -15.286 -12.598 2.839 1.00 88.06 285 VAL A N 1
ATOM 2182 C CA . VAL A 1 285 ? -15.805 -11.957 4.053 1.00 88.06 285 VAL A CA 1
ATOM 2183 C C . VAL A 1 285 ? -17.168 -12.537 4.436 1.00 88.06 285 VAL A C 1
ATOM 2185 O O . VAL A 1 285 ? -17.355 -12.984 5.569 1.00 88.06 285 VAL A O 1
ATOM 2188 N N . ARG A 1 286 ? -18.105 -12.611 3.480 1.00 87.81 286 ARG A N 1
ATOM 2189 C CA . ARG A 1 286 ? -19.440 -13.191 3.706 1.00 87.81 286 ARG A CA 1
ATOM 2190 C C . ARG A 1 286 ? -19.367 -14.657 4.121 1.00 87.81 286 ARG A C 1
ATOM 2192 O O . ARG A 1 286 ? -20.110 -15.077 5.008 1.00 87.81 286 ARG A O 1
ATOM 2199 N N . TRP A 1 287 ? -18.485 -15.439 3.504 1.00 89.50 287 TRP A N 1
ATOM 2200 C CA . TRP A 1 287 ? -18.266 -16.837 3.874 1.00 89.50 287 TRP A CA 1
ATOM 2201 C C . TRP A 1 287 ? -17.737 -16.978 5.310 1.00 89.50 287 TRP A C 1
ATOM 2203 O O . TRP A 1 287 ? -18.283 -17.767 6.089 1.00 89.50 287 TRP A O 1
ATOM 2213 N N . ARG A 1 288 ? -16.732 -16.182 5.696 1.00 87.12 288 ARG A N 1
ATOM 2214 C CA . ARG A 1 288 ? -16.143 -16.225 7.043 1.00 87.12 288 ARG A CA 1
ATOM 2215 C C . ARG A 1 288 ? -17.148 -15.802 8.110 1.00 87.12 288 ARG A C 1
ATOM 2217 O O . ARG A 1 288 ? -17.291 -16.494 9.119 1.00 87.12 288 ARG A O 1
ATOM 2224 N N . ASP A 1 289 ? -17.894 -14.730 7.860 1.00 86.12 289 ASP A N 1
ATOM 2225 C CA . ASP A 1 289 ? -18.926 -14.247 8.778 1.00 86.12 289 ASP A CA 1
ATOM 2226 C C . ASP A 1 289 ? -20.049 -15.276 8.976 1.00 86.12 289 ASP A C 1
ATOM 2228 O O . ASP A 1 289 ? -20.527 -15.452 10.097 1.00 86.12 289 ASP A O 1
ATOM 2232 N N . ARG A 1 290 ? -20.453 -16.002 7.921 1.00 86.12 290 ARG A N 1
ATOM 2233 C CA . ARG A 1 290 ? -21.434 -17.100 8.031 1.00 86.12 290 ARG A CA 1
ATOM 2234 C C . ARG A 1 290 ? -20.925 -18.229 8.924 1.00 86.12 290 ARG A C 1
ATOM 2236 O O . ARG A 1 290 ? -21.667 -18.679 9.793 1.00 86.12 290 ARG A O 1
ATOM 2243 N N . ARG A 1 291 ? -19.666 -18.652 8.764 1.00 84.19 291 ARG A N 1
ATOM 2244 C CA . ARG A 1 291 ? -19.073 -19.706 9.608 1.00 84.19 291 ARG A CA 1
ATOM 2245 C C . ARG A 1 291 ? -19.017 -19.314 11.082 1.00 84.19 291 ARG A C 1
ATOM 2247 O O . ARG A 1 291 ? -19.303 -20.144 11.934 1.00 84.19 291 ARG A O 1
ATOM 2254 N N . LEU A 1 292 ? -18.708 -18.055 11.386 1.00 80.00 292 LEU A N 1
ATOM 2255 C CA . LEU A 1 292 ? -18.698 -17.568 12.769 1.00 80.00 292 LEU A CA 1
ATOM 2256 C C . LEU A 1 292 ? -20.093 -17.510 13.398 1.00 80.00 292 LEU A C 1
ATOM 2258 O O . LEU A 1 292 ? -20.217 -17.693 14.605 1.00 80.00 292 LEU A O 1
ATOM 2262 N N . ARG A 1 293 ? -21.141 -17.259 12.603 1.00 79.25 293 ARG A N 1
ATOM 2263 C CA . ARG A 1 293 ? -22.530 -17.326 13.085 1.00 79.25 293 ARG A CA 1
ATOM 2264 C C . ARG A 1 293 ? -22.976 -18.765 13.333 1.00 79.25 293 ARG A C 1
ATOM 2266 O O . ARG A 1 293 ? -23.639 -19.003 14.328 1.00 79.25 293 ARG A O 1
ATOM 2273 N N . ALA A 1 294 ? -22.581 -19.699 12.468 1.00 76.38 294 ALA A N 1
ATOM 2274 C CA . ALA A 1 294 ? -22.908 -21.119 12.605 1.00 76.38 294 ALA A CA 1
ATOM 2275 C C . ALA A 1 294 ? -22.155 -21.820 13.754 1.00 76.38 294 ALA A C 1
ATOM 2277 O O . ALA A 1 294 ? -22.621 -22.832 14.256 1.00 76.38 294 ALA A O 1
ATOM 2278 N N . ALA A 1 295 ? -20.998 -21.294 14.170 1.00 69.06 295 ALA A N 1
ATOM 2279 C CA . ALA A 1 295 ? -20.187 -21.848 15.257 1.00 69.06 295 ALA A CA 1
ATOM 2280 C C . ALA A 1 295 ? -20.622 -21.397 16.668 1.00 69.06 295 ALA A C 1
ATOM 2282 O O . ALA A 1 295 ? -19.974 -21.770 17.644 1.00 69.06 295 ALA A O 1
ATOM 2283 N N . LYS A 1 296 ? -21.672 -20.572 16.792 1.00 56.06 296 LYS A N 1
ATOM 2284 C CA . LYS A 1 296 ? -22.250 -20.206 18.090 1.00 56.06 296 LYS A CA 1
ATOM 2285 C C . LYS A 1 296 ? -23.419 -21.151 18.411 1.00 56.06 296 LYS A C 1
ATOM 2287 O O . LYS A 1 296 ? -24.361 -21.143 17.621 1.00 56.06 296 LYS A O 1
ATOM 2292 N N . PRO A 1 297 ? -23.345 -21.950 19.493 1.00 50.62 297 PRO A N 1
ATOM 2293 C CA . PRO A 1 297 ? -24.490 -22.704 20.000 1.00 50.62 297 PRO A CA 1
ATOM 2294 C C . PRO A 1 297 ? -25.588 -21.773 20.530 1.00 50.62 297 PRO A C 1
ATOM 2296 O O . PRO A 1 297 ? -25.255 -20.635 20.946 1.00 50.62 297 PRO A O 1
#

Organism: NCBI:txid1513892

Solvent-accessible surface area (backbone atoms only — not comparable to full-atom values): 16144 Å² total; per-residue (Å²): 140,90,80,66,69,65,61,52,50,51,48,52,50,51,50,52,52,54,49,50,50,49,54,50,53,50,55,65,25,56,50,35,53,48,43,36,15,24,54,54,53,53,59,60,47,44,47,52,36,46,76,66,43,94,48,27,54,60,21,32,57,49,34,49,63,46,42,53,49,49,36,52,52,50,46,48,48,49,78,35,50,82,58,51,52,57,52,81,79,45,34,85,84,52,72,73,87,43,71,62,58,57,27,50,50,29,36,53,49,53,48,50,54,48,51,54,53,49,51,51,44,65,74,68,57,59,103,71,74,47,64,69,59,54,46,51,54,43,49,53,53,32,52,55,46,46,69,76,63,57,72,79,88,74,92,57,78,65,69,54,73,59,64,51,41,77,41,90,64,26,45,54,46,53,52,51,43,48,53,54,50,53,52,53,69,45,38,66,79,77,40,88,57,43,60,60,44,18,51,55,34,62,59,50,58,58,44,43,45,51,50,28,45,44,64,67,77,62,70,45,64,64,62,44,46,43,21,52,55,26,25,51,54,14,40,67,51,33,43,59,48,38,52,54,49,21,55,50,50,52,53,39,58,76,65,65,62,50,68,69,53,54,51,52,48,46,51,51,52,51,50,53,53,47,44,45,50,73,51,49,44,58,51,51,51,53,53,53,54,50,52,60,57,71,70,54,133

Sequence (297 aa):
MGALPHDLFMDVVKLLLGTAAFVLIGWFGARDRRIGGVLLTFPLLNGIAMLTGVDPLAIAHIVFPIVVWNSGVFLLTMYRYEVLPPLRYLAPICNGSSSNAVIIARVAVWTAIWVTGAYLLMKYHGKSSSAPLLFGVQLVLAAAYIWQFWRKPEPAASPTFSDMWLHGTGLIRVILFVLVLCSLLAIPRLTDNPDWLGLASTMPLPGMFALALLSVTQQKKEVLLSLGDTVLLGPLLVIPFNYFLAHAMLALRAHSAGLAIEMATVIAFWSAAAALVFVVLPVFVRWRDRRLRAAKP

pLDDT: mean 85.14, std 10.79, range [42.91, 96.38]